Protein AF-A0A0G1MVE3-F1 (afdb_monomer)

Secondary structure (DSSP, 8-state):
-------------------------HHHHHHHHHHHHHHHHHHHHHHHHHHHHHS---------TT-----------S------HHHHHHHHHHT-GGGGS------S-HHHHHHHHHHHHHHHHHHHHHHHHTT-TTS-HHHHHHHHHHHHHHHHHHHHHHHHHHHHHHHHHHHHHHHHHTT---HHHHHHHHHHHHHHHHHHHHHHHHHH-TTTHHHHHHHHHHHHHHHHHHTS----HHHHHHHHHHHHHHHTT------S-TTS-HHHHHHHHHHHHHSSPPEEE---TT--HHHHTEEEEEEE-TTS-EEEEEEE-HHHHHHHTT--EEE-

Radius of gyration: 31.0 Å; Cα contacts (8 Å, |Δi|>4): 241; chains: 1; bounding box: 65×58×124 Å

Structure (mmCIF, N/CA/C/O backbone):
data_AF-A0A0G1MVE3-F1
#
_entry.id   AF-A0A0G1MVE3-F1
#
loop_
_atom_site.group_PDB
_atom_site.id
_atom_site.type_symbol
_atom_site.label_atom_id
_atom_site.label_alt_id
_atom_site.label_comp_id
_atom_site.label_asym_id
_atom_site.label_entity_id
_atom_site.label_seq_id
_atom_site.pdbx_PDB_ins_code
_atom_site.Cartn_x
_atom_site.Cartn_y
_atom_site.Cartn_z
_atom_site.occupancy
_atom_site.B_iso_or_equiv
_atom_site.auth_seq_id
_atom_site.auth_comp_id
_atom_site.auth_asym_id
_atom_site.auth_atom_id
_atom_site.pdbx_PDB_model_num
ATOM 1 N N . MET A 1 1 ? -3.091 24.189 84.990 1.00 53.06 1 MET A N 1
ATOM 2 C CA . MET A 1 1 ? -4.372 24.302 85.713 1.00 53.06 1 MET A CA 1
ATOM 3 C C . MET A 1 1 ? -5.471 23.816 84.790 1.00 53.06 1 MET A C 1
ATOM 5 O O . MET A 1 1 ? -5.684 24.427 83.753 1.00 53.06 1 MET A O 1
ATOM 9 N N . SER A 1 2 ? -6.086 22.686 85.140 1.00 49.94 2 SER A N 1
ATOM 10 C CA . SER A 1 2 ? -7.351 22.203 84.573 1.00 49.94 2 SER A CA 1
ATOM 11 C C . SER A 1 2 ? -8.465 23.245 84.771 1.00 49.94 2 SER A C 1
ATOM 13 O O . SER A 1 2 ? -8.349 24.087 85.667 1.00 49.94 2 SER A O 1
ATOM 15 N N . PRO A 1 3 ? -9.555 23.170 83.991 1.00 62.75 3 PRO A N 1
ATOM 16 C CA . PRO A 1 3 ? -10.682 22.402 84.511 1.00 62.75 3 PRO A CA 1
ATOM 17 C C . PRO A 1 3 ? -11.426 21.536 83.485 1.00 62.75 3 PRO A C 1
ATOM 19 O O . PRO A 1 3 ? -11.487 21.799 82.288 1.00 62.75 3 PRO A O 1
ATOM 22 N N . GLU A 1 4 ? -12.008 20.490 84.059 1.00 58.47 4 GLU A N 1
ATOM 23 C CA . GLU A 1 4 ? -13.062 19.611 83.568 1.00 58.47 4 GLU A CA 1
ATOM 24 C C . GLU A 1 4 ? -14.256 20.369 82.955 1.00 58.47 4 GLU A C 1
ATOM 26 O O . GLU A 1 4 ? -14.656 21.409 83.480 1.00 58.47 4 GLU A O 1
ATOM 31 N N . ARG A 1 5 ? -14.948 19.757 81.979 1.00 48.53 5 ARG A N 1
ATOM 32 C CA . ARG A 1 5 ? -16.301 19.181 82.180 1.00 48.53 5 ARG A CA 1
ATOM 33 C C . ARG A 1 5 ? -16.953 18.689 80.874 1.00 48.53 5 ARG A C 1
ATOM 35 O O . ARG A 1 5 ? -17.196 19.461 79.961 1.00 48.53 5 ARG A O 1
ATOM 42 N N . ARG A 1 6 ? -17.362 17.416 80.952 1.00 43.34 6 ARG A N 1
ATOM 43 C CA . ARG A 1 6 ? -18.660 16.818 80.571 1.00 43.34 6 ARG A CA 1
ATOM 44 C C . ARG A 1 6 ? -19.059 16.719 79.092 1.00 43.34 6 ARG A C 1
ATOM 46 O O . ARG A 1 6 ? -19.465 17.678 78.450 1.00 43.34 6 ARG A O 1
ATOM 53 N N . SER A 1 7 ? -19.084 15.460 78.664 1.00 51.09 7 SER A N 1
ATOM 54 C CA . SER A 1 7 ? -19.853 14.869 77.570 1.00 51.09 7 SER A CA 1
ATOM 55 C C . SER A 1 7 ? -21.357 15.171 77.645 1.00 51.09 7 SER A C 1
ATOM 57 O O . SER A 1 7 ? -21.908 15.274 78.745 1.00 51.09 7 SER A O 1
ATOM 59 N N . PRO A 1 8 ? -22.044 15.123 76.494 1.00 57.75 8 PRO A N 1
ATOM 60 C CA . PRO A 1 8 ? -23.356 14.509 76.399 1.00 57.75 8 PRO A CA 1
ATOM 61 C C . PRO A 1 8 ? -23.305 13.293 75.465 1.00 57.75 8 PRO A C 1
ATOM 63 O O . PRO A 1 8 ? -22.953 13.389 74.289 1.00 57.75 8 PRO A O 1
ATOM 66 N N . GLU A 1 9 ? -23.665 12.143 76.025 1.00 50.47 9 GLU A N 1
ATOM 67 C CA . GLU A 1 9 ? -24.034 10.933 75.300 1.00 50.47 9 GLU A CA 1
ATOM 68 C C . GLU A 1 9 ? -25.273 11.232 74.444 1.00 50.47 9 GLU A C 1
ATOM 70 O O . GLU A 1 9 ? -26.387 11.354 74.949 1.00 50.47 9 GLU A O 1
ATOM 75 N N . GLY A 1 10 ? -25.065 11.404 73.140 1.00 47.00 10 GLY A N 1
ATOM 76 C CA . GLY A 1 10 ? -26.121 11.408 72.135 1.00 47.00 10 GLY A CA 1
ATOM 77 C C . GLY A 1 10 ? -26.182 10.037 71.478 1.00 47.00 10 GLY A C 1
ATOM 78 O O . GLY A 1 10 ? -25.456 9.776 70.522 1.00 47.00 10 GLY A O 1
ATOM 79 N N . SER A 1 11 ? -27.026 9.156 72.009 1.00 48.38 11 SER A N 1
ATOM 80 C CA . SER A 1 11 ? -27.401 7.890 71.386 1.00 48.38 11 SER A CA 1
ATOM 81 C C . SER A 1 11 ? -28.179 8.166 70.097 1.00 48.38 11 SER A C 1
ATOM 83 O O . SER A 1 11 ? -29.378 8.440 70.103 1.00 48.38 11 SER A O 1
ATOM 85 N N . LEU A 1 12 ? -27.479 8.112 68.964 1.00 51.41 12 LEU A N 1
ATOM 86 C CA . LEU A 1 12 ? -28.120 8.041 67.657 1.00 51.41 12 LEU A CA 1
ATOM 87 C C . LEU A 1 12 ? -28.814 6.675 67.535 1.00 51.41 12 LEU A C 1
ATOM 89 O O . LEU A 1 12 ? -28.180 5.655 67.822 1.00 51.41 12 LEU A O 1
ATOM 93 N N . PRO A 1 13 ? -30.088 6.616 67.113 1.00 48.59 13 PRO A N 1
ATOM 94 C CA . PRO A 1 13 ? -30.703 5.352 66.766 1.00 48.59 13 PRO A CA 1
ATOM 95 C C . PRO A 1 13 ? -29.936 4.790 65.571 1.00 48.59 13 PRO A C 1
ATOM 97 O O . PRO A 1 13 ? -29.873 5.412 64.510 1.00 48.59 13 PRO A O 1
ATOM 100 N N . LEU A 1 14 ? -29.334 3.618 65.767 1.00 46.81 14 LEU A N 1
ATOM 101 C CA . LEU A 1 14 ? -28.948 2.727 64.684 1.00 46.81 14 LEU A CA 1
ATOM 102 C C . LEU A 1 14 ? -30.235 2.417 63.923 1.00 46.81 14 LEU A C 1
ATOM 104 O O . LEU A 1 14 ? -30.977 1.502 64.271 1.00 46.81 14 LEU A O 1
ATOM 108 N N . SER A 1 15 ? -30.546 3.240 62.925 1.00 49.06 15 SER A N 1
ATOM 109 C CA . SER A 1 15 ? -31.474 2.846 61.888 1.00 49.06 15 SER A CA 1
ATOM 110 C C . SER A 1 15 ? -30.858 1.602 61.281 1.00 49.06 15 SER A C 1
ATOM 112 O O . SER A 1 15 ? -29.779 1.683 60.692 1.00 49.06 15 SER A O 1
ATOM 114 N N . GLU A 1 16 ? -31.516 0.467 61.486 1.00 47.28 16 GLU A N 1
ATOM 115 C CA . GLU A 1 16 ? -31.371 -0.732 60.682 1.00 47.28 16 GLU A CA 1
ATOM 116 C C . GLU A 1 16 ? -31.592 -0.319 59.224 1.00 47.28 16 GLU A C 1
ATOM 118 O O . GLU A 1 16 ? -32.688 -0.399 58.664 1.00 47.28 16 GLU A O 1
ATOM 123 N N . THR A 1 17 ? -30.540 0.200 58.597 1.00 52.41 17 THR A N 1
ATOM 124 C CA . THR A 1 17 ? -30.386 0.176 57.161 1.00 52.41 17 THR A CA 1
ATOM 125 C C . THR A 1 17 ? -30.456 -1.294 56.827 1.00 52.41 17 THR A C 1
ATOM 127 O O . THR A 1 17 ? -29.504 -2.041 57.041 1.00 52.41 17 THR A O 1
ATOM 130 N N . ARG A 1 18 ? -31.641 -1.707 56.370 1.00 47.16 18 ARG A N 1
ATOM 131 C CA . ARG A 1 18 ? -31.848 -2.890 55.553 1.00 47.16 18 ARG A CA 1
ATOM 132 C C . ARG A 1 18 ? -30.713 -2.916 54.537 1.00 47.16 18 ARG A C 1
ATOM 134 O O . ARG A 1 18 ? -30.809 -2.307 53.473 1.00 47.16 18 ARG A O 1
ATOM 141 N N . ALA A 1 19 ? -29.643 -3.624 54.879 1.00 46.28 19 ALA A N 1
ATOM 142 C CA . ALA A 1 19 ? -28.845 -4.354 53.929 1.00 46.28 19 ALA A CA 1
ATOM 143 C C . ALA A 1 19 ? -29.836 -5.346 53.325 1.00 46.28 19 ALA A C 1
ATOM 145 O O . ALA A 1 19 ? -29.995 -6.470 53.789 1.00 46.28 19 ALA A O 1
ATOM 146 N N . ALA A 1 20 ? -30.625 -4.857 52.368 1.00 48.41 20 ALA A N 1
ATOM 147 C CA . ALA A 1 20 ? -31.186 -5.711 51.358 1.00 48.41 20 ALA A CA 1
ATOM 148 C C . ALA A 1 20 ? -29.951 -6.332 50.719 1.00 48.41 20 ALA A C 1
ATOM 150 O O . ALA A 1 20 ? -29.272 -5.694 49.915 1.00 48.41 20 ALA A O 1
ATOM 151 N N . GLU A 1 21 ? -29.596 -7.519 51.206 1.00 48.59 21 GLU A N 1
ATOM 152 C CA . GLU A 1 21 ? -28.792 -8.467 50.471 1.00 48.59 21 GLU A CA 1
ATOM 153 C C . GLU A 1 21 ? -29.427 -8.513 49.085 1.00 48.59 21 GLU A C 1
ATOM 155 O O . GLU A 1 21 ? -30.498 -9.087 48.874 1.00 48.59 21 GLU A O 1
ATOM 160 N N . LEU A 1 22 ? -28.803 -7.797 48.151 1.00 52.38 22 LEU A N 1
ATOM 161 C CA . LEU A 1 22 ? -28.874 -8.090 46.738 1.00 52.38 22 LEU A CA 1
ATOM 162 C C . LEU A 1 22 ? -28.313 -9.503 46.629 1.00 52.38 22 LEU A C 1
ATOM 164 O O . LEU A 1 22 ? -27.126 -9.707 46.406 1.00 52.38 22 LEU A O 1
ATOM 168 N N . VAL A 1 23 ? -29.172 -10.482 46.902 1.00 47.72 23 VAL A N 1
ATOM 169 C CA . VAL A 1 23 ? -28.972 -11.858 46.494 1.00 47.72 23 VAL A CA 1
ATOM 170 C C . VAL A 1 23 ? -28.966 -11.771 44.978 1.00 47.72 23 VAL A C 1
ATOM 172 O O . VAL A 1 23 ? -30.023 -11.753 44.346 1.00 47.72 23 VAL A O 1
ATOM 175 N N . GLU A 1 24 ? -27.777 -11.572 44.409 1.00 51.78 24 GLU A N 1
ATOM 176 C CA . GLU A 1 24 ? -27.548 -11.654 42.977 1.00 51.78 24 GLU A CA 1
ATOM 177 C C . GLU A 1 24 ? -28.147 -12.987 42.541 1.00 51.78 24 GLU A C 1
ATOM 179 O O . GLU A 1 24 ? -27.695 -14.061 42.943 1.00 51.78 24 GLU A O 1
ATOM 184 N N . SER A 1 25 ? -29.263 -12.922 41.813 1.00 56.81 25 SER A N 1
ATOM 185 C CA . SER A 1 25 ? -29.926 -14.126 41.336 1.00 56.81 25 SER A CA 1
ATOM 186 C C . SER A 1 25 ? -28.886 -14.947 40.560 1.00 56.81 25 SER A C 1
ATOM 188 O O . SER A 1 25 ? -28.215 -14.350 39.715 1.00 56.81 25 SER A O 1
ATOM 190 N N . PRO A 1 26 ? -28.751 -16.268 40.783 1.00 64.31 26 PRO A N 1
ATOM 191 C CA . PRO A 1 26 ? -27.743 -17.111 40.125 1.00 64.31 26 PRO A CA 1
ATOM 192 C C . PRO A 1 26 ? -27.658 -16.905 38.600 1.00 64.31 26 PRO A C 1
ATOM 194 O O . PRO A 1 26 ? -26.582 -16.933 38.013 1.00 64.31 26 PRO A O 1
ATOM 197 N N . SER A 1 27 ? -28.791 -16.568 37.975 1.00 74.31 27 SER A N 1
ATOM 198 C CA . SER A 1 27 ? -28.907 -16.224 36.554 1.00 74.31 27 SER A CA 1
ATOM 199 C C . SER A 1 27 ? -28.089 -15.003 36.106 1.00 74.31 27 SER A C 1
ATOM 201 O O . SER A 1 27 ? -27.661 -14.967 34.957 1.00 74.31 27 SER A O 1
ATOM 203 N N . ALA A 1 28 ? -27.903 -13.986 36.951 1.00 72.00 28 ALA A N 1
ATOM 204 C CA . ALA A 1 28 ? -27.182 -12.765 36.582 1.00 72.00 28 ALA A CA 1
ATOM 205 C C . ALA A 1 28 ? -25.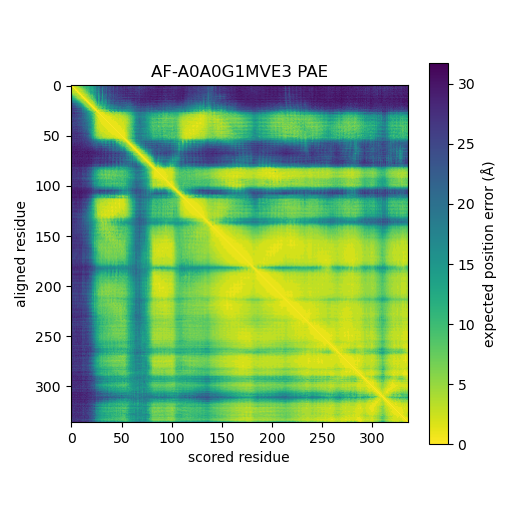670 -13.013 36.502 1.00 72.00 28 ALA A C 1
ATOM 207 O O . ALA A 1 28 ? -25.003 -12.514 35.596 1.00 72.00 28 ALA A O 1
ATOM 208 N N . MET A 1 29 ? -25.152 -13.841 37.412 1.00 76.50 29 MET A N 1
ATOM 209 C CA . MET A 1 29 ? -23.746 -14.230 37.423 1.00 76.50 29 MET A CA 1
ATOM 210 C C . MET A 1 29 ? -23.413 -15.145 36.239 1.00 76.50 29 MET A C 1
ATOM 212 O O . MET A 1 29 ? -22.416 -14.909 35.558 1.00 76.50 29 MET A O 1
ATOM 216 N N . ASP A 1 30 ? -24.293 -16.100 35.922 1.00 83.75 30 ASP A N 1
ATOM 217 C CA . ASP A 1 30 ? -24.155 -16.959 34.738 1.00 83.75 30 ASP A CA 1
ATOM 218 C C . ASP A 1 30 ? -24.151 -16.152 33.430 1.00 83.75 30 ASP A C 1
ATOM 220 O O . ASP A 1 30 ? -23.358 -16.416 32.526 1.00 83.75 30 ASP A O 1
ATOM 224 N N . ASP A 1 31 ? -25.003 -15.131 33.322 1.00 82.88 31 ASP A N 1
ATOM 225 C CA . ASP A 1 31 ? -25.071 -14.276 32.135 1.00 82.88 31 ASP A CA 1
ATOM 226 C C . ASP A 1 31 ? -23.857 -13.337 32.005 1.00 82.88 31 ASP A C 1
ATOM 228 O O . ASP A 1 31 ? -23.394 -13.074 30.892 1.00 82.88 31 ASP A O 1
ATOM 232 N N . ALA A 1 32 ? -23.297 -12.864 33.123 1.00 77.81 32 ALA A N 1
ATOM 233 C CA . ALA A 1 32 ? -22.058 -12.090 33.117 1.00 77.81 32 ALA A CA 1
ATOM 234 C C . ALA A 1 32 ? -20.851 -12.937 32.680 1.00 77.81 32 ALA A C 1
ATOM 236 O O . ALA A 1 32 ? -20.013 -12.451 31.916 1.00 77.81 32 ALA A O 1
ATOM 237 N N . VAL A 1 33 ? -20.788 -14.199 33.121 1.00 84.06 33 VAL A N 1
ATOM 238 C CA . VAL A 1 33 ? -19.766 -15.162 32.679 1.00 84.06 33 VAL A CA 1
ATOM 239 C C . VAL A 1 33 ? -19.907 -15.427 31.181 1.00 84.06 33 VAL A C 1
ATOM 241 O O . VAL A 1 33 ? -18.941 -15.245 30.449 1.00 84.06 33 VAL A O 1
ATOM 244 N N . ARG A 1 34 ? -21.119 -15.717 30.687 1.00 86.88 34 ARG A N 1
ATOM 245 C CA . ARG A 1 34 ? -21.363 -15.937 29.248 1.00 86.88 34 ARG A CA 1
ATOM 246 C C . ARG A 1 34 ? -20.974 -14.748 28.384 1.00 86.88 34 ARG A C 1
ATOM 248 O O . ARG A 1 34 ? -20.379 -14.926 27.328 1.00 86.88 34 ARG A O 1
ATOM 255 N N . PHE A 1 35 ? -21.281 -13.529 28.824 1.00 86.06 35 PHE A N 1
ATOM 256 C CA . PHE A 1 35 ? -20.846 -12.330 28.112 1.00 86.06 35 PHE A CA 1
ATOM 257 C C . PHE A 1 35 ? -19.321 -12.219 28.064 1.00 86.06 35 PHE A C 1
ATOM 259 O O . PHE A 1 35 ? -18.768 -11.883 27.020 1.00 86.06 35 PHE A O 1
ATOM 266 N N . HIS A 1 36 ? -18.646 -12.474 29.186 1.00 82.75 36 HIS A N 1
ATOM 267 C CA . HIS A 1 36 ? -17.190 -12.429 29.249 1.00 82.75 36 HIS A CA 1
ATOM 268 C C . HIS A 1 36 ? -16.550 -13.485 28.341 1.00 82.75 36 HIS A C 1
ATOM 270 O O . HIS A 1 36 ? -15.634 -13.155 27.587 1.00 82.75 36 HIS A O 1
ATOM 276 N N . ASP A 1 37 ? -17.075 -14.708 28.351 1.00 86.81 37 ASP A N 1
ATOM 277 C CA . ASP A 1 37 ? -16.612 -15.806 27.503 1.00 86.81 37 ASP A CA 1
ATOM 278 C C . ASP A 1 37 ? -16.837 -15.483 26.023 1.00 86.81 37 ASP A C 1
ATOM 280 O O . ASP A 1 37 ? -15.907 -15.583 25.227 1.00 86.81 37 ASP A O 1
ATOM 284 N N . ALA A 1 38 ? -18.025 -14.985 25.659 1.00 88.00 38 ALA A N 1
ATOM 285 C CA . ALA A 1 38 ? -18.340 -14.585 24.289 1.00 88.00 38 ALA A CA 1
ATOM 286 C C . ALA A 1 38 ? -17.450 -13.432 23.800 1.00 88.00 38 ALA A C 1
ATOM 288 O O . ALA A 1 38 ? -17.002 -13.437 22.655 1.00 88.00 38 ALA A O 1
ATOM 289 N N . VAL A 1 39 ? -17.162 -12.445 24.657 1.00 84.00 39 VAL A N 1
ATOM 290 C CA . VAL A 1 39 ? -16.221 -11.358 24.346 1.00 84.00 39 VAL A CA 1
ATOM 291 C C . VAL A 1 39 ? -14.806 -11.901 24.164 1.00 84.00 39 VAL A C 1
ATOM 293 O O . VAL A 1 39 ? -14.138 -11.519 23.209 1.00 84.00 39 VAL A O 1
ATOM 296 N N . THR A 1 40 ? -14.349 -12.789 25.043 1.00 82.81 40 THR A N 1
ATOM 297 C CA . THR A 1 40 ? -12.999 -13.368 24.974 1.00 82.81 40 THR A CA 1
ATOM 298 C C . THR A 1 40 ? -12.830 -14.212 23.714 1.00 82.81 40 THR A C 1
ATOM 300 O O . THR A 1 40 ? -11.885 -13.996 22.959 1.00 82.81 40 THR A O 1
ATOM 303 N N . GLU A 1 41 ? -13.798 -15.079 23.412 1.00 90.25 41 GLU A N 1
ATOM 304 C CA . GLU A 1 41 ? -13.822 -15.860 22.173 1.00 90.25 41 GLU A CA 1
ATOM 305 C C . GLU A 1 41 ? -13.836 -14.940 20.946 1.00 90.25 41 GLU A C 1
ATOM 307 O O . GLU A 1 41 ? -13.090 -15.153 19.992 1.00 90.25 41 GLU A O 1
ATOM 312 N N . TRP A 1 42 ? -14.631 -13.867 20.978 1.00 90.56 42 TRP A N 1
ATOM 313 C CA . TRP A 1 42 ? -14.677 -12.893 19.889 1.00 90.56 42 TRP A CA 1
ATOM 314 C C . TRP A 1 42 ? -13.320 -12.216 19.663 1.00 90.56 42 TRP A C 1
ATOM 316 O O . TRP A 1 42 ? -12.907 -12.030 18.518 1.00 90.56 42 TRP A O 1
ATOM 326 N N . LEU A 1 43 ? -12.605 -11.864 20.737 1.00 79.62 43 LEU A N 1
ATOM 327 C CA . LEU A 1 43 ? -11.270 -11.264 20.660 1.00 79.62 43 LEU A CA 1
ATOM 328 C C . LEU A 1 43 ? -10.259 -12.223 20.029 1.00 79.62 43 LEU A C 1
ATOM 330 O O . LEU A 1 43 ? -9.491 -11.814 19.153 1.00 79.62 43 LEU A O 1
ATOM 334 N N . ASP A 1 44 ? -10.275 -13.484 20.448 1.00 85.00 44 ASP A N 1
ATOM 335 C CA . ASP A 1 44 ? -9.357 -14.503 19.947 1.00 85.00 44 ASP A CA 1
ATOM 336 C C . ASP A 1 44 ? -9.633 -14.831 18.475 1.00 85.00 44 ASP A C 1
ATOM 338 O O . ASP A 1 44 ? -8.713 -14.791 17.654 1.00 85.00 44 ASP A O 1
ATOM 342 N N . LEU A 1 45 ? -10.902 -15.033 18.104 1.00 88.69 45 LEU A N 1
ATOM 343 C CA . LEU A 1 45 ? -11.296 -15.298 16.719 1.00 88.69 45 LEU A CA 1
ATOM 344 C C . LEU A 1 45 ? -11.063 -14.097 15.799 1.00 88.69 45 LEU A C 1
ATOM 346 O O . LEU A 1 45 ? -10.715 -14.282 14.635 1.00 88.69 45 LEU A O 1
ATOM 350 N N . SER A 1 46 ? -11.218 -12.863 16.292 1.00 80.88 46 SER A N 1
ATOM 351 C CA . SER A 1 46 ? -10.915 -11.669 15.494 1.00 80.88 46 SER A CA 1
ATOM 352 C C . SER A 1 46 ? -9.414 -11.564 15.206 1.00 80.88 46 SER A C 1
ATOM 354 O O . SER A 1 46 ? -9.019 -11.308 14.068 1.00 80.88 46 SER A O 1
ATOM 356 N N . ARG A 1 47 ? -8.557 -11.866 16.193 1.00 80.88 47 ARG A N 1
ATOM 357 C CA . ARG A 1 47 ? -7.100 -11.953 15.986 1.00 80.88 47 ARG A CA 1
ATOM 358 C C . ARG A 1 47 ? -6.721 -13.079 15.032 1.00 80.88 47 ARG A C 1
ATOM 360 O O . ARG A 1 47 ? -5.830 -12.894 14.206 1.00 80.88 47 ARG A O 1
ATOM 367 N N . GLU A 1 48 ? -7.376 -14.232 15.134 1.00 86.75 48 GLU A N 1
ATOM 368 C CA . GLU A 1 48 ? -7.163 -15.350 14.214 1.00 86.75 48 GLU A CA 1
ATOM 369 C C . GLU A 1 48 ? -7.569 -14.974 12.785 1.00 86.75 48 GLU A C 1
ATOM 371 O O . GLU A 1 48 ? -6.790 -15.177 11.856 1.00 86.75 48 GLU A O 1
ATOM 376 N N . LEU A 1 49 ? -8.734 -14.347 12.605 1.00 84.75 49 LEU A N 1
ATOM 377 C CA . LEU A 1 49 ? -9.191 -13.847 11.311 1.00 84.75 49 LEU A CA 1
ATOM 378 C C . LEU A 1 49 ? -8.222 -12.806 10.735 1.00 84.75 49 LEU A C 1
ATOM 380 O O . LEU A 1 49 ? -7.910 -12.850 9.545 1.00 84.75 49 LEU A O 1
ATOM 384 N N . GLU A 1 50 ? -7.701 -11.890 11.554 1.00 77.62 50 GLU A N 1
ATOM 385 C CA . GLU A 1 50 ? -6.666 -10.942 11.129 1.00 77.62 50 GLU A CA 1
ATOM 386 C C . GLU A 1 50 ? -5.386 -11.658 10.677 1.00 77.62 50 GLU A C 1
ATOM 388 O O . GLU A 1 50 ? -4.814 -11.307 9.647 1.00 77.62 50 GLU A O 1
ATOM 393 N N . GLN A 1 51 ? -4.938 -12.695 11.385 1.00 81.12 51 GLN A N 1
ATOM 394 C CA . GLN A 1 51 ? -3.775 -13.484 10.966 1.00 81.12 51 GLN A CA 1
ATOM 395 C C . GLN A 1 51 ? -4.042 -14.238 9.656 1.00 81.12 51 GLN A C 1
ATOM 397 O O . GLN A 1 51 ? -3.222 -14.190 8.736 1.00 81.12 51 GLN A O 1
ATOM 402 N N . GLU A 1 52 ? -5.199 -14.888 9.544 1.00 80.38 52 GLU A N 1
ATOM 403 C CA . GLU A 1 52 ? -5.617 -15.658 8.371 1.00 80.38 52 GLU A CA 1
ATOM 404 C C . GLU A 1 52 ? -5.913 -14.778 7.157 1.00 80.38 52 GLU A C 1
ATOM 406 O O . GLU A 1 52 ? -5.777 -15.243 6.032 1.00 80.38 52 GLU A O 1
ATOM 411 N N . THR A 1 53 ? -6.275 -13.506 7.327 1.00 76.06 53 THR A N 1
ATOM 412 C CA . THR A 1 53 ? -6.404 -12.542 6.219 1.00 76.06 53 THR A CA 1
ATOM 413 C C . THR A 1 53 ? -5.054 -11.929 5.846 1.00 76.06 53 THR A C 1
ATOM 415 O O . THR A 1 53 ? -4.774 -11.752 4.659 1.00 76.06 53 THR A O 1
ATOM 418 N N . ARG A 1 54 ? -4.168 -11.687 6.824 1.00 66.62 54 ARG A N 1
ATOM 419 C CA . ARG A 1 54 ? -2.841 -11.082 6.603 1.00 66.62 54 ARG A CA 1
ATOM 420 C C . ARG A 1 54 ? -1.782 -12.031 6.059 1.00 66.62 54 ARG A C 1
ATOM 422 O O . ARG A 1 54 ? -0.841 -11.545 5.427 1.00 66.62 54 ARG A O 1
ATOM 429 N N . GLN A 1 55 ? -1.883 -13.347 6.272 1.00 61.59 55 GLN A N 1
ATOM 430 C CA . GLN A 1 55 ? -0.894 -14.278 5.718 1.00 61.59 55 GLN A CA 1
ATOM 431 C C . GLN A 1 55 ? -0.837 -14.113 4.191 1.00 61.59 55 GLN A C 1
ATOM 433 O O . GLN A 1 55 ? -1.853 -14.294 3.517 1.00 61.59 55 GLN A O 1
ATOM 438 N N . PRO A 1 56 ? 0.307 -13.756 3.586 1.00 52.34 56 PRO A N 1
ATOM 439 C CA . PRO A 1 56 ? 0.387 -13.698 2.134 1.00 52.34 56 PRO A CA 1
ATOM 440 C C . PRO A 1 56 ? -0.030 -15.060 1.581 1.00 52.34 56 PRO A C 1
ATOM 442 O O . PRO A 1 56 ? 0.249 -16.091 2.198 1.00 52.34 56 PRO A O 1
ATOM 445 N N . LYS A 1 57 ? -0.738 -15.087 0.444 1.00 53.00 57 LYS A N 1
ATOM 446 C CA . LYS A 1 57 ? -0.836 -16.330 -0.325 1.00 53.00 57 LYS A CA 1
ATOM 447 C C . LYS A 1 57 ? 0.609 -16.741 -0.550 1.00 53.00 57 LYS A C 1
ATOM 449 O O . LYS A 1 57 ? 1.322 -16.048 -1.269 1.00 53.00 57 LYS A O 1
ATOM 454 N N . THR A 1 58 ? 1.073 -17.775 0.144 1.00 43.28 58 THR A N 1
ATOM 455 C CA . THR A 1 58 ? 2.331 -18.406 -0.199 1.00 43.28 58 THR A CA 1
ATOM 456 C C . THR A 1 58 ? 2.107 -18.877 -1.617 1.00 43.28 58 THR A C 1
ATOM 458 O O . THR A 1 58 ? 1.363 -19.824 -1.874 1.00 43.28 58 THR A O 1
ATOM 461 N N . GLU A 1 59 ? 2.641 -18.107 -2.560 1.00 44.88 59 GLU A N 1
ATOM 462 C CA . GLU A 1 59 ? 2.793 -18.542 -3.926 1.00 44.88 59 GLU A CA 1
ATOM 463 C C . GLU A 1 59 ? 3.644 -19.800 -3.811 1.00 44.88 59 GLU A C 1
ATOM 465 O O . GLU A 1 59 ? 4.867 -19.758 -3.709 1.00 44.88 59 GLU A O 1
ATOM 470 N N . THR A 1 60 ? 2.976 -20.949 -3.764 1.00 40.00 60 THR A N 1
ATOM 471 C CA . THR A 1 60 ? 3.538 -22.229 -4.165 1.00 40.00 60 THR A CA 1
ATOM 472 C C . THR A 1 60 ? 3.770 -22.105 -5.666 1.00 40.00 60 THR A C 1
ATOM 474 O O . THR A 1 60 ? 3.046 -22.619 -6.510 1.00 40.00 60 THR A O 1
ATOM 477 N N . SER A 1 61 ? 4.761 -21.280 -5.987 1.00 40.56 61 SER A N 1
ATOM 478 C CA . SER A 1 61 ? 5.342 -21.075 -7.291 1.00 40.56 61 SER A CA 1
ATOM 479 C C . SER A 1 61 ? 6.176 -22.325 -7.568 1.00 40.56 61 SER A C 1
ATOM 481 O O . SER A 1 61 ? 7.401 -22.330 -7.480 1.00 40.56 61 SER A O 1
ATOM 483 N N . GLU A 1 62 ? 5.503 -23.415 -7.928 1.00 37.44 62 GLU A N 1
ATOM 484 C CA . GLU A 1 62 ? 6.050 -24.291 -8.958 1.00 37.44 62 GLU A CA 1
ATOM 485 C C . GLU A 1 62 ? 5.935 -23.533 -10.291 1.00 37.44 62 GLU A C 1
ATOM 487 O O . GLU A 1 62 ? 5.076 -23.799 -11.135 1.00 37.44 62 GLU A O 1
ATOM 492 N N . GLU A 1 63 ? 6.765 -22.501 -10.461 1.00 39.34 63 GLU A N 1
ATOM 493 C CA . GLU A 1 63 ? 6.933 -21.835 -11.744 1.00 39.34 63 GLU A CA 1
ATOM 494 C C . GLU A 1 63 ? 7.604 -22.828 -12.692 1.00 39.34 63 GLU A C 1
ATOM 496 O O . GLU A 1 63 ? 8.805 -23.082 -12.629 1.00 39.34 63 GLU A O 1
ATOM 501 N N . LYS A 1 64 ? 6.812 -23.413 -13.594 1.00 34.97 64 LYS A N 1
ATOM 502 C CA . LYS A 1 64 ? 7.349 -24.074 -14.785 1.00 34.97 64 LYS A CA 1
ATOM 503 C C . LYS A 1 64 ? 8.055 -23.002 -15.630 1.00 34.97 64 LYS A C 1
ATOM 505 O O . LYS A 1 64 ? 7.363 -22.119 -16.148 1.00 34.97 64 LYS A O 1
ATOM 510 N N . PRO A 1 65 ? 9.385 -23.059 -15.818 1.00 33.41 65 PRO A N 1
ATOM 511 C CA . PRO A 1 65 ? 10.073 -22.112 -16.682 1.00 33.41 65 PRO A CA 1
ATOM 512 C C . PRO A 1 65 ? 9.632 -22.370 -18.128 1.00 33.41 65 PRO A C 1
ATOM 514 O O . PRO A 1 65 ? 9.805 -23.473 -18.644 1.00 33.41 65 PRO A O 1
ATOM 517 N N . GLY A 1 66 ? 9.032 -21.372 -18.782 1.00 37.00 66 GLY A N 1
ATOM 518 C CA . GLY A 1 66 ? 8.802 -21.417 -20.232 1.00 37.00 66 GLY A CA 1
ATOM 519 C C . GLY A 1 66 ? 7.412 -21.046 -20.748 1.00 37.00 66 GLY A C 1
ATOM 520 O O . GLY A 1 66 ? 7.204 -21.120 -21.957 1.00 37.00 66 GLY A O 1
ATOM 521 N N . ARG A 1 67 ? 6.456 -20.613 -19.915 1.00 34.41 67 ARG A N 1
ATOM 522 C CA . ARG A 1 67 ? 5.255 -19.954 -20.459 1.00 34.41 67 ARG A CA 1
ATOM 523 C C . ARG A 1 67 ? 5.551 -18.482 -20.710 1.00 34.41 67 ARG A C 1
ATOM 525 O O . ARG A 1 67 ? 5.571 -17.680 -19.785 1.00 34.41 67 ARG A O 1
ATOM 532 N N . ILE A 1 68 ? 5.781 -18.160 -21.981 1.00 34.72 68 ILE A N 1
ATOM 533 C CA . ILE A 1 68 ? 5.703 -16.802 -22.518 1.00 34.72 68 ILE A CA 1
ATOM 534 C C . ILE A 1 68 ? 4.334 -16.252 -22.104 1.00 34.72 68 ILE A C 1
ATOM 536 O O . ILE A 1 68 ? 3.301 -16.754 -22.550 1.00 34.72 68 ILE A O 1
ATOM 540 N N . TRP A 1 69 ? 4.327 -15.277 -21.197 1.00 36.16 69 TRP A N 1
ATOM 541 C CA . TRP A 1 69 ? 3.124 -14.545 -20.823 1.00 36.16 69 TRP A CA 1
ATOM 542 C C . TRP A 1 69 ? 2.725 -13.682 -22.017 1.00 36.16 69 TRP A C 1
ATOM 544 O O . TRP A 1 69 ? 3.137 -12.533 -22.144 1.00 36.16 69 TRP A O 1
ATOM 554 N N . GLY A 1 70 ? 1.926 -14.248 -22.921 1.00 35.66 70 GLY A N 1
ATOM 555 C CA . GLY A 1 70 ? 1.084 -13.420 -23.765 1.00 35.66 70 GLY A CA 1
ATOM 556 C C . GLY A 1 70 ? 0.250 -12.543 -22.837 1.00 35.66 70 GLY A C 1
ATOM 557 O O . GLY A 1 70 ? -0.363 -13.060 -21.902 1.00 35.66 70 GLY A O 1
ATOM 558 N N . LEU A 1 71 ? 0.272 -11.227 -23.055 1.00 37.31 71 LEU A N 1
ATOM 559 C CA . LEU A 1 71 ? -0.691 -10.307 -22.461 1.00 37.31 71 LEU A CA 1
ATOM 560 C C . LEU A 1 71 ? -2.099 -10.766 -22.867 1.00 37.31 71 LEU A C 1
ATOM 562 O O . LEU A 1 71 ? -2.661 -10.290 -23.854 1.00 37.31 71 LEU A O 1
ATOM 566 N N . GLU A 1 72 ? -2.685 -11.696 -22.120 1.00 34.50 72 GLU A N 1
ATOM 567 C CA . GLU A 1 72 ? -4.118 -11.917 -22.153 1.00 34.50 72 GLU A CA 1
ATOM 568 C C . GLU A 1 72 ? -4.743 -10.637 -21.607 1.00 34.50 72 GLU A C 1
ATOM 570 O O . GLU A 1 72 ? -4.822 -10.406 -20.397 1.00 34.50 72 GLU A O 1
ATOM 575 N N . ARG A 1 73 ? -5.148 -9.759 -22.531 1.00 39.72 73 ARG A N 1
ATOM 576 C CA . ARG A 1 73 ? -6.120 -8.701 -22.273 1.00 39.72 73 ARG A CA 1
ATOM 577 C C . ARG A 1 73 ? -7.366 -9.383 -21.720 1.00 39.72 73 ARG A C 1
ATOM 579 O O . ARG A 1 73 ? -8.233 -9.801 -22.478 1.00 39.72 73 ARG A O 1
ATOM 586 N N . ARG A 1 74 ? -7.433 -9.532 -20.397 1.00 37.47 74 ARG A N 1
ATOM 587 C CA . ARG A 1 74 ? -8.656 -9.929 -19.707 1.00 37.47 74 ARG A CA 1
ATOM 588 C C . ARG A 1 74 ? -9.718 -8.903 -20.075 1.00 37.47 74 ARG A C 1
ATOM 590 O O . ARG A 1 74 ? -9.587 -7.729 -19.730 1.00 37.47 74 ARG A O 1
ATOM 597 N N . GLU A 1 75 ? -10.729 -9.341 -20.815 1.00 31.22 75 GLU A N 1
ATOM 598 C CA . GLU A 1 75 ? -11.900 -8.519 -21.088 1.00 31.22 75 GLU A CA 1
ATOM 599 C C . GLU A 1 75 ? -12.506 -8.058 -19.752 1.00 31.22 75 GLU A C 1
ATOM 601 O O . GLU A 1 75 ? -12.591 -8.855 -18.807 1.00 31.22 75 GLU A O 1
ATOM 606 N N . PRO A 1 76 ? -12.881 -6.775 -19.620 1.00 35.72 76 PRO A N 1
ATOM 607 C CA . PRO A 1 76 ? -13.409 -6.252 -18.371 1.00 35.72 76 PRO A CA 1
ATOM 608 C C . PRO A 1 76 ? -14.737 -6.949 -18.042 1.00 35.72 76 PRO A C 1
ATOM 610 O O . PRO A 1 76 ? -15.760 -6.704 -18.681 1.00 35.72 76 PRO A O 1
ATOM 613 N N . LYS A 1 77 ? -14.718 -7.829 -17.031 1.00 39.09 77 LYS A N 1
ATOM 614 C CA . LYS A 1 77 ? -15.930 -8.418 -16.444 1.00 39.09 77 LYS A CA 1
ATOM 615 C C . LYS A 1 77 ? -16.831 -7.285 -15.926 1.00 39.09 77 LYS A C 1
ATOM 617 O O . LYS A 1 77 ? -16.341 -6.373 -15.269 1.00 39.09 77 LYS A O 1
ATOM 622 N N . GLN A 1 78 ? -18.116 -7.377 -16.288 1.00 37.59 78 GLN A N 1
ATOM 623 C CA . GLN A 1 78 ? -19.286 -6.564 -15.911 1.00 37.59 78 GLN A CA 1
ATOM 624 C C . GLN A 1 78 ? -18.999 -5.248 -15.168 1.00 37.59 78 GLN A C 1
ATOM 626 O O . GLN A 1 78 ? -18.614 -5.230 -14.002 1.00 37.59 78 GLN A O 1
ATOM 631 N N . ALA A 1 79 ? -19.263 -4.136 -15.859 1.00 41.28 79 ALA A N 1
ATOM 632 C CA . ALA A 1 79 ? -19.133 -2.789 -15.329 1.00 41.28 79 ALA A CA 1
ATOM 633 C C . ALA A 1 79 ? -20.021 -2.594 -14.089 1.00 41.28 79 ALA A C 1
ATOM 635 O O . ALA A 1 79 ? -21.229 -2.388 -14.200 1.00 41.28 79 ALA A O 1
ATOM 636 N N . VAL A 1 80 ? -19.401 -2.625 -12.908 1.00 51.12 80 VAL A N 1
ATOM 637 C CA . VAL A 1 80 ? -19.967 -2.043 -11.687 1.00 51.12 80 VAL A CA 1
ATOM 638 C C . VAL A 1 80 ? -20.386 -0.603 -12.028 1.00 51.12 80 VAL A C 1
ATOM 640 O O . VAL A 1 80 ? -19.609 0.093 -12.697 1.00 51.12 80 VAL A O 1
ATOM 643 N N . PRO A 1 81 ? -21.596 -0.147 -11.649 1.00 53.66 81 PRO A N 1
ATOM 644 C CA . PRO A 1 81 ? -22.025 1.222 -11.911 1.00 53.66 81 PRO A CA 1
ATOM 645 C C . PRO A 1 81 ? -20.941 2.191 -11.434 1.00 53.66 81 PRO A C 1
ATOM 647 O O . PRO A 1 81 ? -20.481 2.120 -10.295 1.00 53.66 81 PRO A O 1
ATOM 650 N N . LYS A 1 82 ? -20.470 3.055 -12.342 1.00 74.25 82 LYS A N 1
ATOM 651 C CA . LYS A 1 82 ? -19.387 3.997 -12.050 1.00 74.25 82 LYS A CA 1
ATOM 652 C C . LYS A 1 82 ? -19.899 5.019 -11.037 1.00 74.25 82 LYS A C 1
ATOM 654 O O . LYS A 1 82 ? -20.550 5.981 -11.431 1.00 74.25 82 LYS A O 1
ATOM 659 N N . ALA A 1 83 ? -19.596 4.799 -9.758 1.00 84.69 83 ALA A N 1
ATOM 660 C CA . ALA A 1 83 ? -19.823 5.775 -8.698 1.00 84.69 83 ALA A CA 1
ATOM 661 C C . ALA A 1 83 ? -19.239 7.132 -9.116 1.00 84.69 83 ALA A C 1
ATOM 663 O O . ALA A 1 83 ? -18.112 7.199 -9.635 1.00 84.69 83 ALA A O 1
ATOM 664 N N . THR A 1 84 ? -20.012 8.200 -8.927 1.00 92.94 84 THR A N 1
ATOM 665 C CA . THR A 1 84 ? -19.567 9.553 -9.267 1.00 92.94 84 THR A CA 1
ATOM 666 C C . THR A 1 84 ? -18.437 9.989 -8.331 1.00 92.94 84 THR A C 1
ATOM 668 O O . THR A 1 84 ? -18.192 9.372 -7.292 1.00 92.94 84 THR A O 1
ATOM 671 N N . LEU A 1 85 ? -17.711 11.055 -8.686 1.00 91.88 85 LEU A N 1
ATOM 672 C CA . LEU A 1 85 ? -16.681 11.613 -7.801 1.00 91.88 85 LEU A CA 1
ATOM 673 C C . LEU A 1 85 ? -17.267 11.975 -6.428 1.00 91.88 85 LEU A C 1
ATOM 675 O O . LEU A 1 85 ? -16.657 11.671 -5.408 1.00 91.88 85 LEU A O 1
ATOM 679 N N . GLN A 1 86 ? -18.464 12.566 -6.408 1.00 94.38 86 GLN A N 1
ATOM 680 C CA . GLN A 1 86 ? -19.116 12.971 -5.169 1.00 94.38 86 GLN A CA 1
ATOM 681 C C . GLN A 1 86 ? -19.489 11.766 -4.300 1.00 94.38 86 GLN A C 1
ATOM 683 O O . GLN A 1 86 ? -19.269 11.804 -3.093 1.00 94.38 86 GLN A O 1
ATOM 688 N N . ASP A 1 87 ? -19.980 10.680 -4.904 1.00 93.44 87 ASP A N 1
ATOM 689 C CA . ASP A 1 87 ? -20.295 9.447 -4.169 1.00 93.44 87 ASP A CA 1
ATOM 690 C C . ASP A 1 87 ? -19.046 8.878 -3.492 1.00 93.44 87 ASP A C 1
ATOM 692 O O . ASP A 1 87 ? -19.089 8.478 -2.330 1.00 93.44 87 ASP A O 1
ATOM 696 N N . LYS A 1 88 ? -17.908 8.906 -4.195 1.00 93.56 88 LYS A N 1
ATOM 697 C CA . LYS A 1 88 ? -16.619 8.462 -3.652 1.00 93.56 88 LYS A CA 1
ATOM 698 C C . LYS A 1 88 ? -16.150 9.345 -2.497 1.00 93.56 88 LYS A C 1
ATOM 700 O O . LYS A 1 88 ? -15.763 8.817 -1.460 1.00 93.56 88 LYS A O 1
ATOM 705 N N . ILE A 1 89 ? -16.214 10.669 -2.653 1.00 94.38 89 ILE A N 1
ATOM 706 C CA . ILE A 1 89 ? -15.854 11.632 -1.596 1.00 94.38 89 ILE A CA 1
ATOM 707 C C . ILE A 1 89 ? -16.726 11.420 -0.354 1.00 94.38 89 ILE A C 1
ATOM 709 O O . ILE A 1 89 ? -16.217 11.393 0.769 1.00 94.38 89 ILE A O 1
ATOM 713 N N . ASN A 1 90 ? -18.031 11.224 -0.547 1.00 94.31 90 ASN A N 1
ATOM 714 C CA . ASN A 1 90 ? -18.972 10.973 0.541 1.00 94.31 90 ASN A CA 1
ATOM 715 C C . ASN A 1 90 ? -18.655 9.650 1.252 1.00 94.31 90 ASN A C 1
ATOM 717 O O . ASN A 1 90 ? -18.567 9.625 2.478 1.00 94.31 90 ASN A O 1
ATOM 721 N N . ALA A 1 91 ? -18.416 8.573 0.500 1.00 93.00 91 ALA A N 1
ATOM 722 C CA . ALA A 1 91 ? -18.055 7.274 1.064 1.00 93.00 91 ALA A CA 1
ATOM 723 C C . ALA A 1 91 ? -16.758 7.343 1.888 1.00 93.00 91 ALA A C 1
ATOM 725 O O . ALA A 1 91 ? -16.715 6.818 2.999 1.00 93.00 91 ALA A O 1
ATOM 726 N N . ILE A 1 92 ? -15.729 8.050 1.403 1.00 92.94 92 ILE A N 1
ATOM 727 C CA . ILE A 1 92 ? -14.474 8.265 2.147 1.00 92.94 92 ILE A CA 1
ATOM 728 C C . ILE A 1 92 ? -14.736 9.048 3.435 1.00 92.94 92 ILE A C 1
ATOM 730 O O . ILE A 1 92 ? -14.267 8.669 4.505 1.00 92.94 92 ILE A O 1
ATOM 734 N N . SER A 1 93 ? -15.538 10.108 3.350 1.00 91.31 93 SER A N 1
ATOM 735 C CA . SER A 1 93 ? -15.832 10.989 4.484 1.00 91.31 93 SER A CA 1
ATOM 736 C C . SER A 1 93 ? -16.595 10.278 5.613 1.00 91.31 93 SER A C 1
ATOM 738 O O . SER A 1 93 ? -16.402 10.607 6.785 1.00 91.31 93 SER A O 1
ATOM 740 N N . VAL A 1 94 ? -17.436 9.293 5.274 1.00 92.88 94 VAL A N 1
ATOM 741 C CA . VAL A 1 94 ? -18.233 8.486 6.221 1.00 92.88 94 VAL A CA 1
ATOM 742 C C . VAL A 1 94 ? -17.499 7.204 6.666 1.00 92.88 94 VAL A C 1
ATOM 744 O O . VAL A 1 94 ? -17.967 6.511 7.566 1.00 92.88 94 VAL A O 1
ATOM 747 N N . GLY A 1 95 ? -16.332 6.892 6.091 1.00 88.50 95 GLY A N 1
ATOM 748 C CA . GLY A 1 95 ? -15.561 5.682 6.413 1.00 88.50 95 GLY A CA 1
ATOM 749 C C . GLY A 1 95 ? -16.066 4.406 5.722 1.00 88.50 95 GLY A C 1
ATOM 750 O O . GLY A 1 95 ? -15.755 3.299 6.149 1.00 88.50 95 GLY A O 1
ATOM 751 N N . GLN A 1 96 ? -16.833 4.537 4.636 1.00 90.69 96 GLN A N 1
ATOM 752 C CA . GLN A 1 96 ? -17.381 3.436 3.824 1.00 90.69 96 GLN A CA 1
ATOM 753 C C . GLN A 1 96 ? -16.514 3.130 2.590 1.00 90.69 96 GLN A C 1
ATOM 755 O O . GLN A 1 96 ? -16.996 2.766 1.522 1.00 90.69 96 GLN A O 1
ATOM 760 N N . VAL A 1 97 ? -15.197 3.282 2.724 1.00 87.62 97 VAL A N 1
ATOM 761 C CA . VAL A 1 97 ? -14.233 3.114 1.620 1.00 87.62 97 VAL A CA 1
ATOM 762 C C . VAL A 1 97 ? -14.197 1.672 1.112 1.00 87.62 97 VAL A C 1
ATOM 764 O O . VAL A 1 97 ? -13.938 1.445 -0.067 1.00 87.62 97 VAL A O 1
ATOM 767 N N . GLY A 1 98 ? -14.511 0.700 1.975 1.00 83.44 98 GLY A N 1
ATOM 768 C CA . GLY A 1 98 ? -14.561 -0.718 1.608 1.00 83.44 98 GLY A CA 1
ATOM 769 C C . GLY A 1 98 ? -15.509 -1.017 0.441 1.00 83.44 98 GLY A C 1
ATOM 770 O O . GLY A 1 98 ? -15.236 -1.922 -0.343 1.00 83.44 98 GLY A O 1
ATOM 771 N N . ASP A 1 99 ? -16.561 -0.214 0.257 1.00 84.62 99 ASP A N 1
ATOM 772 C CA . ASP A 1 99 ? -17.503 -0.361 -0.859 1.00 84.62 99 ASP A CA 1
ATOM 773 C C . ASP A 1 99 ? -16.922 0.120 -2.201 1.00 84.62 99 ASP A C 1
ATOM 775 O O . ASP A 1 99 ? -17.414 -0.252 -3.269 1.00 84.62 99 ASP A O 1
ATOM 779 N N . LEU A 1 100 ? -15.863 0.936 -2.161 1.00 84.81 100 LEU A N 1
ATOM 780 C CA . LEU A 1 100 ? -15.160 1.442 -3.342 1.00 84.81 100 LEU A CA 1
ATOM 781 C C . LEU A 1 100 ? -14.049 0.503 -3.821 1.00 84.81 100 LEU A C 1
ATOM 783 O O . LEU A 1 100 ? -13.593 0.641 -4.961 1.00 84.81 100 LEU A O 1
ATOM 787 N N . LEU A 1 101 ? -13.600 -0.420 -2.965 1.00 82.31 101 LEU A N 1
ATOM 788 C CA . LEU A 1 101 ? -12.526 -1.345 -3.294 1.00 82.31 101 LEU A CA 1
ATOM 789 C C . LEU A 1 101 ? -13.025 -2.416 -4.279 1.00 82.31 101 LEU A C 1
ATOM 791 O O . LEU A 1 101 ? -14.090 -3.014 -4.080 1.00 82.31 101 LEU A O 1
ATOM 795 N N . PRO A 1 102 ? -12.275 -2.700 -5.357 1.00 71.44 102 PRO A N 1
ATOM 796 C CA . PRO A 1 102 ? -12.594 -3.789 -6.259 1.00 71.44 102 PRO A CA 1
ATOM 797 C C . PRO A 1 102 ? -12.547 -5.104 -5.479 1.00 71.44 102 PRO A C 1
ATOM 799 O O . PRO A 1 102 ? -11.497 -5.533 -5.004 1.00 71.44 102 PRO A O 1
ATOM 802 N N . ARG A 1 103 ? -13.697 -5.777 -5.363 1.00 66.75 103 ARG A N 1
ATOM 803 C CA . ARG A 1 103 ? -13.757 -7.116 -4.768 1.00 66.75 103 ARG A CA 1
ATOM 804 C C . ARG A 1 103 ? -12.845 -8.039 -5.570 1.00 66.75 103 ARG A C 1
ATOM 806 O O . ARG A 1 103 ? -13.095 -8.282 -6.753 1.00 66.75 103 ARG A O 1
ATOM 813 N N . ALA A 1 104 ? -11.787 -8.538 -4.936 1.00 56.34 104 ALA A N 1
ATOM 814 C CA . ALA A 1 104 ? -10.878 -9.487 -5.558 1.00 56.34 104 ALA A CA 1
ATOM 815 C C . ALA A 1 104 ? -11.691 -10.682 -6.078 1.00 56.34 104 ALA A C 1
ATOM 817 O O . ALA A 1 104 ? -12.376 -11.365 -5.318 1.00 56.34 104 ALA A O 1
ATOM 818 N N . THR A 1 105 ? -11.661 -10.925 -7.389 1.00 49.00 105 THR A N 1
ATOM 819 C CA . THR A 1 105 ? -12.376 -12.056 -7.989 1.00 49.00 105 THR A CA 1
ATOM 820 C C . THR A 1 105 ? -11.791 -13.365 -7.454 1.00 49.00 105 THR A C 1
ATOM 822 O O . THR A 1 105 ? -10.635 -13.698 -7.730 1.00 49.00 105 THR A O 1
ATOM 825 N N . ALA A 1 106 ? -12.599 -14.075 -6.668 1.00 45.91 106 ALA A N 1
ATOM 826 C CA . ALA A 1 106 ? -12.264 -15.250 -5.868 1.00 45.91 106 ALA A CA 1
ATOM 827 C C . ALA A 1 106 ? -12.061 -16.530 -6.702 1.00 45.91 106 ALA A C 1
ATOM 829 O O . ALA A 1 106 ? -12.829 -17.481 -6.607 1.00 45.91 106 ALA A O 1
ATOM 830 N N . GLU A 1 107 ? -11.032 -16.577 -7.550 1.00 47.19 107 GLU A N 1
ATOM 831 C CA . GLU A 1 107 ? -10.736 -17.788 -8.340 1.00 47.19 107 GLU A CA 1
ATOM 832 C C . GLU A 1 107 ? -9.607 -18.658 -7.765 1.00 47.19 107 GLU A C 1
ATOM 834 O O . GLU A 1 107 ? -9.344 -19.735 -8.292 1.00 47.19 107 GLU A O 1
ATOM 839 N N . LYS A 1 108 ? -8.936 -18.255 -6.675 1.00 48.59 108 LYS A N 1
ATOM 840 C CA . LYS A 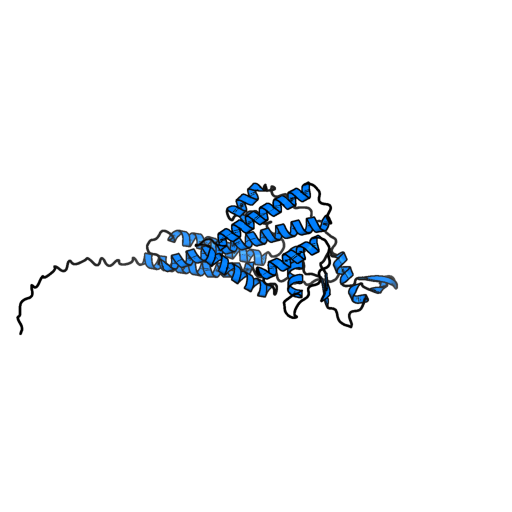1 108 ? -7.796 -19.019 -6.131 1.00 48.59 108 LYS A CA 1
ATOM 841 C C . LYS A 1 108 ? -7.650 -18.921 -4.604 1.00 48.59 108 LYS A C 1
ATOM 843 O O . LYS A 1 108 ? -6.711 -18.267 -4.156 1.00 48.59 108 LYS A O 1
ATOM 848 N N . SER A 1 109 ? -8.547 -19.544 -3.829 1.00 51.81 109 SER A N 1
ATOM 849 C CA . SER A 1 109 ? -8.217 -20.297 -2.591 1.00 51.81 109 SER A CA 1
ATOM 850 C C . SER A 1 109 ? -9.447 -20.867 -1.862 1.00 51.81 109 SER A C 1
ATOM 852 O O . SER A 1 109 ? -9.640 -20.581 -0.688 1.00 51.81 109 SER A O 1
ATOM 854 N N . LYS A 1 110 ? -10.233 -21.746 -2.507 1.00 62.97 110 LYS A N 1
ATOM 855 C CA . LYS A 1 110 ? -11.486 -22.302 -1.939 1.00 62.97 110 LYS A CA 1
ATOM 856 C C . LYS A 1 110 ? -11.407 -22.713 -0.453 1.00 62.97 110 LYS A C 1
ATOM 858 O O . LYS A 1 110 ? -12.297 -22.372 0.305 1.00 62.97 110 LYS A O 1
ATOM 863 N N . VAL A 1 111 ? -10.322 -23.364 -0.022 1.00 62.56 111 VAL A N 1
ATOM 864 C CA . VAL A 1 111 ? -10.162 -23.856 1.365 1.00 62.56 111 VAL A CA 1
ATOM 865 C C . VAL A 1 111 ? -9.882 -22.739 2.382 1.00 62.56 111 VAL A C 1
ATOM 867 O O . VAL A 1 111 ? -10.413 -22.752 3.488 1.00 62.56 111 VAL A O 1
ATOM 870 N N . ARG A 1 112 ? -9.048 -21.755 2.027 1.00 65.94 112 ARG A N 1
ATOM 871 C CA . ARG A 1 112 ? -8.776 -20.604 2.906 1.00 65.94 112 ARG A CA 1
ATOM 872 C C . ARG A 1 112 ? -9.988 -19.680 2.966 1.00 65.94 112 ARG A C 1
ATOM 874 O O . ARG A 1 112 ? -10.310 -19.163 4.029 1.00 65.94 112 ARG A O 1
ATOM 881 N N . ASP A 1 113 ? -10.679 -19.553 1.839 1.00 75.75 113 ASP A N 1
ATOM 882 C CA . ASP A 1 113 ? -11.914 -18.790 1.729 1.00 75.75 113 ASP A CA 1
ATOM 883 C C . ASP A 1 113 ? -13.009 -19.435 2.606 1.00 75.75 113 ASP A C 1
ATOM 885 O O . ASP A 1 113 ? -13.682 -18.726 3.343 1.00 75.75 113 ASP A O 1
ATOM 889 N N . GLU A 1 114 ? -13.124 -20.770 2.635 1.00 85.06 114 GLU A N 1
ATOM 890 C CA . GLU A 1 114 ? -14.036 -21.492 3.541 1.00 85.06 114 GLU A CA 1
ATOM 891 C C . GLU A 1 114 ? -13.727 -21.235 5.025 1.00 85.06 114 GLU A C 1
ATOM 893 O O . GLU A 1 114 ? -14.643 -20.920 5.784 1.00 85.06 114 GLU A O 1
ATOM 898 N N . ARG A 1 115 ? -12.456 -21.299 5.451 1.00 85.81 115 ARG A N 1
ATOM 899 C CA . ARG A 1 115 ? -12.089 -21.021 6.853 1.00 85.81 115 ARG A CA 1
ATOM 900 C C . ARG A 1 115 ? -12.389 -19.574 7.248 1.00 85.81 115 ARG A C 1
ATOM 902 O O . ARG A 1 115 ? -12.982 -19.344 8.300 1.00 85.81 115 ARG A O 1
ATOM 909 N N . ILE A 1 116 ? -12.034 -18.609 6.400 1.00 85.69 116 ILE A N 1
ATOM 910 C CA . ILE A 1 116 ? -12.347 -17.188 6.616 1.00 85.69 116 ILE A CA 1
ATOM 911 C C . ILE A 1 116 ? -13.862 -16.998 6.763 1.00 85.69 116 ILE A C 1
ATOM 913 O O . ILE A 1 116 ? -14.303 -16.398 7.739 1.00 85.69 116 ILE A O 1
ATOM 917 N N . LEU A 1 117 ? -14.660 -17.597 5.873 1.00 87.62 117 LEU A N 1
ATOM 918 C CA . LEU A 1 117 ? -16.122 -17.542 5.950 1.00 87.62 117 LEU A CA 1
ATOM 919 C C . LEU A 1 117 ? -16.665 -18.159 7.248 1.00 87.62 117 LEU A C 1
ATOM 921 O O . LEU A 1 117 ? -17.605 -17.620 7.831 1.00 87.62 117 LEU A O 1
ATOM 925 N N . THR A 1 118 ? -16.082 -19.262 7.736 1.00 91.50 118 THR A N 1
ATOM 926 C CA . THR A 1 118 ? -16.493 -19.852 9.024 1.00 91.50 118 THR A CA 1
ATOM 927 C C . THR A 1 118 ? -16.164 -18.953 10.215 1.00 91.50 118 THR A C 1
ATOM 929 O O . THR A 1 118 ? -17.007 -18.798 11.100 1.00 91.50 118 THR A O 1
ATOM 932 N N . LEU A 1 119 ? -14.988 -18.315 10.220 1.00 89.56 119 LEU A N 1
ATOM 933 C CA . LEU A 1 119 ? -14.592 -17.362 11.260 1.00 89.56 119 LEU A CA 1
ATOM 934 C C . LEU A 1 119 ? -15.515 -16.137 11.261 1.00 89.56 119 LEU A C 1
ATOM 936 O O . LEU A 1 119 ? -16.017 -15.745 12.311 1.00 89.56 119 LEU A O 1
ATOM 940 N N . GLU A 1 120 ? -15.810 -15.574 10.087 1.00 88.00 120 GLU A N 1
ATOM 941 C CA . GLU A 1 120 ? -16.746 -14.454 9.939 1.00 88.00 120 GLU A CA 1
ATOM 942 C C . GLU A 1 120 ? -18.158 -14.813 10.416 1.00 88.00 120 GLU A C 1
ATOM 944 O O . GLU A 1 120 ? -18.787 -14.039 11.141 1.00 88.00 120 GLU A O 1
ATOM 949 N N . ALA A 1 121 ? -18.653 -16.002 10.058 1.00 91.12 121 ALA A N 1
ATOM 950 C CA . ALA A 1 121 ? -19.961 -16.476 10.497 1.00 91.12 121 ALA A CA 1
ATOM 951 C C . ALA A 1 121 ? -20.035 -16.631 12.025 1.00 91.12 121 ALA A C 1
ATOM 953 O O . ALA A 1 121 ? -21.034 -16.226 12.629 1.00 91.12 121 ALA A O 1
ATOM 954 N N . ARG A 1 122 ? -18.976 -17.165 12.654 1.00 94.56 122 ARG A N 1
ATOM 955 C CA . ARG A 1 122 ? -18.888 -17.311 14.115 1.00 94.56 122 ARG A CA 1
ATOM 956 C C . ARG A 1 122 ? -18.791 -15.959 14.818 1.00 94.56 122 ARG A C 1
ATOM 958 O O . ARG A 1 122 ? -19.517 -15.727 15.780 1.00 94.56 122 ARG A O 1
ATOM 965 N N . LEU A 1 123 ? -17.988 -15.028 14.305 1.00 89.44 123 LEU A N 1
ATOM 966 C CA . LEU A 1 123 ? -17.927 -13.658 14.828 1.00 89.44 123 LEU A CA 1
ATOM 967 C C . LEU A 1 123 ? -19.291 -12.958 14.744 1.00 89.44 123 LEU A C 1
ATOM 969 O O . LEU A 1 123 ? -19.706 -12.308 15.701 1.00 89.44 123 LEU A O 1
ATOM 973 N N . ALA A 1 124 ? -20.035 -13.146 13.650 1.00 90.06 124 ALA A N 1
ATOM 974 C CA . ALA A 1 124 ? -21.386 -12.602 13.499 1.00 90.06 124 ALA A CA 1
ATOM 975 C C . ALA A 1 124 ? -22.417 -13.255 14.443 1.00 90.06 124 ALA A C 1
ATOM 977 O O . ALA A 1 124 ? -23.459 -12.666 14.747 1.00 90.06 124 ALA A O 1
ATOM 978 N N . GLU A 1 125 ? -22.188 -14.494 14.877 1.00 92.62 125 GLU A N 1
ATOM 979 C CA . GLU A 1 125 ? -22.977 -15.146 15.925 1.00 92.62 125 GLU A CA 1
ATOM 980 C C . GLU A 1 125 ? -22.659 -14.562 17.305 1.00 92.62 125 GLU A C 1
ATOM 982 O O . GLU A 1 125 ? -23.579 -14.118 17.994 1.00 92.62 125 GLU A O 1
ATOM 987 N N . LEU A 1 126 ? -21.375 -14.462 17.657 1.00 89.88 126 LEU A N 1
ATOM 988 C CA . LEU A 1 126 ? -20.916 -13.847 18.905 1.00 89.88 126 LEU A CA 1
ATOM 989 C C . LEU A 1 126 ? -21.373 -12.389 19.015 1.00 89.88 126 LEU A C 1
ATOM 991 O O . LEU A 1 126 ? -21.821 -11.956 20.070 1.00 89.88 126 LEU A O 1
ATOM 995 N N . ASP A 1 127 ? -21.378 -11.637 17.914 1.00 88.69 127 ASP A N 1
ATOM 996 C CA . ASP A 1 127 ? -21.921 -10.278 17.876 1.00 88.69 127 ASP A CA 1
ATOM 997 C C . ASP A 1 127 ? -23.406 -10.229 18.255 1.00 88.69 127 ASP A C 1
ATOM 999 O O . ASP A 1 127 ? -23.835 -9.326 18.982 1.00 88.69 127 ASP A O 1
ATOM 1003 N N . ARG A 1 128 ? -24.199 -11.197 17.776 1.00 91.81 128 ARG A N 1
ATOM 1004 C CA . ARG A 1 128 ? -25.620 -11.323 18.130 1.00 91.81 128 ARG A CA 1
ATOM 1005 C C . ARG A 1 128 ? -25.790 -11.712 19.593 1.00 91.81 128 ARG A C 1
ATOM 1007 O O . ARG A 1 128 ? -26.724 -11.228 20.228 1.00 91.81 128 ARG A O 1
ATOM 1014 N N . GLU A 1 129 ? -24.914 -12.555 20.126 1.00 90.62 129 GLU A N 1
ATOM 1015 C CA . GLU A 1 129 ? -24.916 -12.953 21.532 1.00 90.62 129 GLU A CA 1
ATOM 1016 C C . GLU A 1 129 ? -24.558 -11.779 22.452 1.00 90.62 129 GLU A C 1
ATOM 1018 O O . GLU A 1 129 ? -25.359 -11.398 23.303 1.00 90.62 129 GLU A O 1
ATOM 1023 N N . ILE A 1 130 ? -23.434 -11.108 22.201 1.00 87.38 130 ILE A N 1
ATOM 1024 C CA . ILE A 1 130 ? -22.971 -9.913 22.920 1.00 87.38 130 ILE A CA 1
ATOM 1025 C C . ILE A 1 130 ? -24.038 -8.808 22.896 1.00 87.38 130 ILE A C 1
ATOM 1027 O O . ILE A 1 130 ? -24.274 -8.142 23.909 1.00 87.38 130 ILE A O 1
ATOM 1031 N N . ALA A 1 131 ? -24.729 -8.619 21.765 1.00 88.25 131 ALA A N 1
ATOM 1032 C CA . ALA A 1 131 ? -25.797 -7.629 21.646 1.00 88.25 131 ALA A CA 1
ATOM 1033 C C . ALA A 1 131 ? -26.966 -7.883 22.614 1.00 88.25 131 ALA A C 1
ATOM 1035 O O . ALA A 1 131 ? -27.524 -6.918 23.134 1.00 88.25 131 ALA A O 1
ATOM 1036 N N . ARG A 1 132 ? -27.299 -9.148 22.919 1.00 88.75 132 ARG A N 1
ATOM 1037 C CA . ARG A 1 132 ? -28.368 -9.500 23.880 1.00 88.75 132 ARG A CA 1
ATOM 1038 C C . ARG A 1 132 ? -28.055 -9.051 25.306 1.00 88.75 132 ARG A C 1
ATOM 1040 O O . ARG A 1 132 ? -28.967 -8.842 26.099 1.00 88.75 132 ARG A O 1
ATOM 1047 N N . TYR A 1 133 ? -26.776 -8.889 25.625 1.00 84.62 133 TYR A N 1
ATOM 1048 C CA . TYR A 1 133 ? -26.301 -8.519 26.955 1.00 84.62 133 TYR A CA 1
ATOM 1049 C C . TYR A 1 133 ? -25.999 -7.018 27.096 1.00 84.62 133 TYR A C 1
ATOM 1051 O O . TYR A 1 133 ? -25.753 -6.529 28.201 1.00 84.62 133 TYR A O 1
ATOM 1059 N N . LYS A 1 134 ? -26.051 -6.252 25.999 1.00 77.38 134 LYS A N 1
ATOM 1060 C CA . LYS A 1 134 ? -25.637 -4.840 25.952 1.00 77.38 134 LYS A CA 1
ATOM 1061 C C . LYS A 1 134 ? -26.392 -3.940 26.937 1.00 77.38 134 LYS A C 1
ATOM 1063 O O . LYS A 1 134 ? -25.775 -3.038 27.498 1.00 77.38 134 LYS A O 1
ATOM 1068 N N . ASP A 1 135 ? -27.665 -4.230 27.191 1.00 80.75 135 ASP A N 1
ATOM 1069 C CA . ASP A 1 135 ? -28.549 -3.375 27.994 1.00 80.75 135 ASP A CA 1
ATOM 1070 C C . ASP A 1 135 ? -28.680 -3.818 29.462 1.00 80.75 135 ASP A C 1
ATOM 1072 O O . ASP A 1 135 ? -29.372 -3.170 30.245 1.00 80.75 135 ASP A O 1
ATOM 1076 N N . ARG A 1 136 ? -28.000 -4.897 29.880 1.00 80.88 136 ARG A N 1
ATOM 1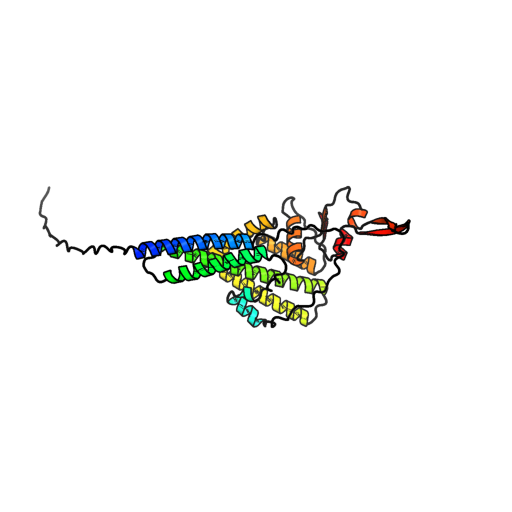077 C CA . ARG A 1 136 ? -28.109 -5.387 31.264 1.00 80.88 136 ARG A CA 1
ATOM 1078 C C . ARG A 1 136 ? -27.274 -4.557 32.248 1.00 80.88 136 ARG A C 1
ATOM 1080 O O . ARG A 1 136 ? -26.085 -4.377 32.013 1.00 80.88 136 ARG A O 1
ATOM 1087 N N . PRO A 1 137 ? -27.815 -4.047 33.357 1.00 74.69 137 PRO A N 1
ATOM 1088 C CA . PRO A 1 137 ? -27.039 -3.231 34.296 1.00 74.69 137 PRO A CA 1
ATOM 1089 C C . PRO A 1 137 ? -25.921 -4.011 35.017 1.00 74.69 137 PRO A C 1
ATOM 1091 O O . PRO A 1 137 ? -24.938 -3.401 35.424 1.00 74.69 137 PRO A O 1
ATOM 1094 N N . ASP A 1 138 ? -26.020 -5.340 35.078 1.00 78.81 138 ASP A N 1
ATOM 1095 C CA . ASP A 1 138 ? -25.212 -6.211 35.954 1.00 78.81 138 ASP A CA 1
ATOM 1096 C C . ASP A 1 138 ? -23.811 -6.550 35.407 1.00 78.81 138 ASP A C 1
ATOM 1098 O O . ASP A 1 138 ? -23.009 -7.226 36.050 1.00 78.81 138 ASP A O 1
ATOM 1102 N N . LEU A 1 139 ? -23.492 -6.101 34.193 1.00 76.12 139 LEU A N 1
ATOM 1103 C CA . LEU A 1 139 ? -22.189 -6.351 33.585 1.00 76.12 139 LEU A CA 1
ATOM 1104 C C . LEU A 1 139 ? -21.116 -5.431 34.158 1.00 76.12 139 LEU A C 1
ATOM 1106 O O . LEU A 1 139 ? -21.266 -4.206 34.141 1.00 76.12 139 LEU A O 1
ATOM 1110 N N . ARG A 1 140 ? -19.985 -6.036 34.540 1.00 79.69 140 ARG A N 1
ATOM 1111 C CA . ARG A 1 140 ? -18.793 -5.324 35.012 1.00 79.69 140 ARG A CA 1
ATOM 1112 C C . ARG A 1 140 ? -18.414 -4.196 34.039 1.00 79.69 140 ARG A C 1
ATOM 1114 O O . ARG A 1 140 ? -18.203 -4.462 32.845 1.00 79.69 140 ARG A O 1
ATOM 1121 N N . PRO A 1 141 ? -18.349 -2.938 34.503 1.00 81.44 141 PRO A N 1
ATOM 1122 C CA . PRO A 1 141 ? -18.093 -1.791 33.638 1.00 81.44 141 PRO A CA 1
ATOM 1123 C C . PRO A 1 141 ? -16.722 -1.864 32.951 1.00 81.44 141 PRO A C 1
ATOM 1125 O O . PRO A 1 141 ? -16.577 -1.353 31.840 1.00 81.44 141 PRO A O 1
ATOM 1128 N N . GLU A 1 142 ? -15.749 -2.552 33.552 1.00 81.94 142 GLU A N 1
ATOM 1129 C CA . GLU A 1 142 ? -14.398 -2.737 33.017 1.00 81.94 142 GLU A CA 1
ATOM 1130 C C . GLU A 1 142 ? -14.414 -3.548 31.715 1.00 81.94 142 GLU A C 1
ATOM 1132 O O . GLU A 1 142 ? -13.897 -3.090 30.698 1.00 81.94 142 GLU A O 1
ATOM 1137 N N . VAL A 1 143 ? -15.097 -4.700 31.702 1.00 76.56 143 VAL A N 1
ATOM 1138 C CA . VAL A 1 143 ? -15.180 -5.584 30.520 1.00 76.56 143 VAL A CA 1
ATOM 1139 C C . VAL A 1 143 ? -15.883 -4.870 29.363 1.00 76.56 143 VAL A C 1
ATOM 1141 O O . VAL A 1 143 ? -15.488 -4.975 28.202 1.00 76.56 143 VAL A O 1
ATOM 1144 N N . ARG A 1 144 ? -16.909 -4.067 29.671 1.00 79.00 144 ARG A N 1
ATOM 1145 C CA . ARG A 1 144 ? -17.604 -3.236 28.676 1.00 79.00 144 ARG A CA 1
ATOM 1146 C C . ARG A 1 144 ? -16.701 -2.163 28.086 1.00 79.00 144 ARG A C 1
ATOM 1148 O O . ARG A 1 144 ? -16.793 -1.885 26.890 1.00 79.00 144 ARG A O 1
ATOM 1155 N N . ALA A 1 145 ? -15.883 -1.527 28.919 1.00 84.88 145 ALA A N 1
ATOM 1156 C CA . ALA A 1 145 ? -14.946 -0.504 28.482 1.00 84.88 145 ALA A CA 1
ATOM 1157 C C . ALA A 1 145 ? -13.847 -1.107 27.596 1.00 84.88 145 ALA A C 1
ATOM 1159 O O . ALA A 1 145 ? -13.575 -0.560 26.526 1.00 84.88 145 ALA A O 1
ATOM 1160 N N . GLU A 1 146 ? -13.283 -2.253 27.984 1.00 81.31 146 GLU A N 1
ATOM 1161 C CA . GLU A 1 146 ? -12.286 -2.980 27.190 1.00 81.31 146 GLU A CA 1
ATOM 1162 C C . GLU A 1 146 ? -12.846 -3.429 25.841 1.00 81.31 146 GLU A C 1
ATOM 1164 O O . GLU A 1 146 ? -12.259 -3.119 24.805 1.00 81.31 146 GLU A O 1
ATOM 1169 N N . PHE A 1 147 ? -14.026 -4.053 25.818 1.00 81.19 147 PHE A N 1
ATOM 1170 C CA . PHE A 1 147 ? -14.650 -4.485 24.568 1.00 81.19 147 PHE A CA 1
ATOM 1171 C C . PHE A 1 147 ? -14.958 -3.313 23.627 1.00 81.19 147 PHE A C 1
ATOM 1173 O O . PHE A 1 147 ? -14.694 -3.381 22.426 1.00 81.19 147 PHE A O 1
ATOM 1180 N N . LYS A 1 148 ? -15.484 -2.199 24.160 1.00 85.81 148 LYS A N 1
ATOM 1181 C CA . LYS A 1 148 ? -15.710 -0.975 23.371 1.00 85.81 148 LYS A CA 1
ATOM 1182 C C . LYS A 1 148 ? -14.402 -0.422 22.807 1.00 85.81 148 LYS A C 1
ATOM 1184 O O . LYS A 1 148 ? -14.384 0.010 21.655 1.00 85.81 148 LYS A O 1
ATOM 1189 N N . LYS A 1 149 ? -13.329 -0.430 23.603 1.00 86.69 149 LYS A N 1
ATOM 1190 C CA . LYS A 1 149 ? -12.001 0.025 23.181 1.00 86.69 149 LYS A CA 1
ATOM 1191 C C . LYS A 1 149 ? -11.455 -0.849 22.055 1.00 86.69 149 LYS A C 1
ATOM 1193 O O . LYS A 1 149 ? -11.005 -0.299 21.055 1.00 86.69 149 LYS A O 1
ATOM 1198 N N . GLU A 1 150 ? -11.551 -2.171 22.176 1.00 84.00 150 GLU A N 1
ATOM 1199 C CA . GLU A 1 150 ? -11.068 -3.081 21.137 1.00 84.00 150 GLU A CA 1
ATOM 1200 C C . GLU A 1 150 ? -11.892 -2.975 19.853 1.00 84.00 150 GLU A C 1
ATOM 1202 O O . GLU A 1 150 ? -11.331 -2.833 18.770 1.00 84.00 150 GLU A O 1
ATOM 1207 N N . ARG A 1 151 ? -13.229 -2.980 19.939 1.00 85.88 151 ARG A N 1
ATOM 1208 C CA . ARG A 1 151 ? -14.067 -2.802 18.743 1.00 85.88 151 ARG A CA 1
ATOM 1209 C C . ARG A 1 151 ? -13.731 -1.517 18.009 1.00 85.88 151 ARG A C 1
ATOM 1211 O O . ARG A 1 151 ? -13.688 -1.497 16.783 1.00 85.88 151 ARG A O 1
ATOM 1218 N N . ARG A 1 152 ? -13.478 -0.448 18.762 1.00 88.38 152 ARG A N 1
ATOM 1219 C CA . ARG A 1 152 ? -13.054 0.823 18.189 1.00 88.38 152 ARG A CA 1
ATOM 1220 C C . ARG A 1 152 ? -11.672 0.726 17.554 1.00 88.38 152 ARG A C 1
ATOM 1222 O O . ARG A 1 152 ? -11.488 1.259 16.466 1.00 88.38 152 ARG A O 1
ATOM 1229 N N . PHE A 1 153 ? -10.733 0.036 18.200 1.00 89.44 153 PHE A N 1
ATOM 1230 C CA . PHE A 1 153 ? -9.415 -0.245 17.639 1.00 89.44 153 PHE A CA 1
ATOM 1231 C C . PHE A 1 153 ? -9.520 -0.954 16.287 1.00 89.44 153 PHE A C 1
ATOM 1233 O O . PHE A 1 153 ? -8.993 -0.454 15.298 1.00 89.44 153 PHE A O 1
ATOM 1240 N N . GLN A 1 154 ? -10.291 -2.039 16.218 1.00 87.75 154 GLN A N 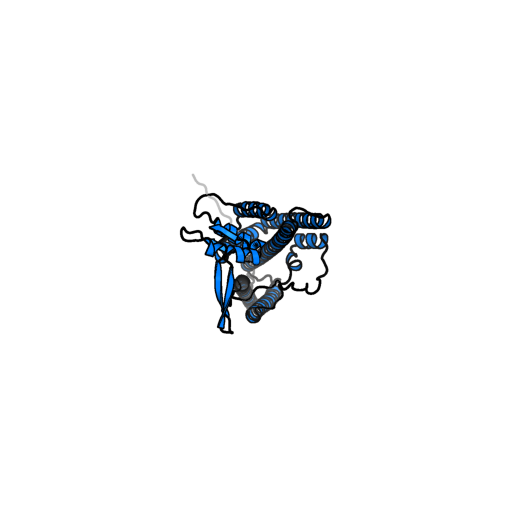1
ATOM 1241 C CA . GLN A 1 154 ? -10.500 -2.796 14.984 1.00 87.75 154 GLN A CA 1
ATOM 1242 C C . GLN A 1 154 ? -11.243 -1.989 13.918 1.00 87.75 154 GLN A C 1
ATOM 1244 O O . GLN A 1 154 ? -10.887 -2.048 12.747 1.00 87.75 154 GLN A O 1
ATOM 1249 N N . GLN A 1 155 ? -12.261 -1.212 14.298 1.00 91.19 155 GLN A N 1
ATOM 1250 C CA . GLN A 1 155 ? -12.993 -0.367 13.354 1.00 91.19 155 GLN A CA 1
ATOM 1251 C C . GLN A 1 155 ? -12.075 0.682 12.718 1.00 91.19 155 GLN A C 1
ATOM 1253 O O . GLN A 1 155 ? -12.058 0.811 11.497 1.00 91.19 155 GLN A O 1
ATOM 1258 N N . VAL A 1 156 ? -11.296 1.3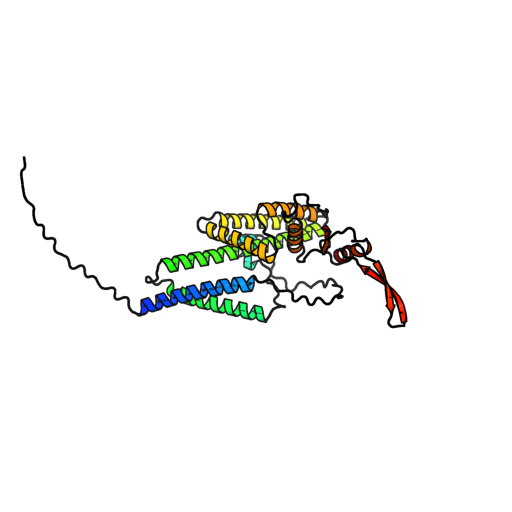98 13.536 1.00 94.31 156 VAL A N 1
ATOM 1259 C CA . VAL A 1 156 ? -10.338 2.403 13.054 1.00 94.31 156 VAL A CA 1
ATOM 1260 C C . VAL A 1 156 ? -9.247 1.742 12.215 1.00 94.31 156 VAL A C 1
ATOM 1262 O O . VAL A 1 156 ? -8.929 2.249 11.145 1.00 94.31 156 VAL A O 1
ATOM 1265 N N . GLY A 1 157 ? -8.714 0.598 12.653 1.00 93.06 157 GLY A N 1
ATOM 1266 C CA . GLY A 1 157 ? -7.701 -0.147 11.906 1.00 93.06 157 GLY A CA 1
ATOM 1267 C C . GLY A 1 157 ? -8.192 -0.584 10.525 1.00 93.06 157 GLY A C 1
ATOM 1268 O O . GLY A 1 157 ? -7.553 -0.281 9.523 1.00 93.06 157 GLY A O 1
ATOM 1269 N N . ARG A 1 158 ? -9.385 -1.190 10.447 1.00 91.06 158 ARG A N 1
ATOM 1270 C CA . ARG A 1 158 ? -10.014 -1.577 9.171 1.00 91.06 158 ARG A CA 1
ATOM 1271 C C . ARG A 1 158 ? -10.263 -0.378 8.263 1.00 91.06 158 ARG A C 1
ATOM 1273 O O . ARG A 1 158 ? -10.080 -0.474 7.055 1.00 91.06 158 ARG A O 1
ATOM 1280 N N . GLU A 1 159 ? -10.710 0.741 8.825 1.00 95.06 159 GLU A N 1
ATOM 1281 C CA . GLU A 1 159 ? -10.935 1.957 8.047 1.00 95.06 159 GLU A CA 1
ATOM 1282 C C . GLU A 1 159 ? -9.625 2.500 7.461 1.00 95.06 159 GLU A C 1
ATOM 1284 O O . GLU A 1 159 ? -9.578 2.805 6.271 1.00 95.06 159 GLU A O 1
ATOM 1289 N N . LEU A 1 160 ? -8.557 2.556 8.262 1.00 95.06 160 LEU A N 1
ATOM 1290 C CA . LEU A 1 160 ? -7.229 2.974 7.809 1.00 95.06 160 LEU A CA 1
ATOM 1291 C C . LEU A 1 160 ? -6.666 2.030 6.738 1.00 95.06 160 LEU A C 1
ATOM 1293 O O . LEU A 1 160 ? -6.172 2.512 5.722 1.00 95.06 160 LEU A O 1
ATOM 1297 N N . ASP A 1 161 ? -6.801 0.714 6.915 1.00 92.50 161 ASP A N 1
ATOM 1298 C CA . ASP A 1 161 ? -6.371 -0.279 5.920 1.00 92.50 161 ASP A CA 1
ATOM 1299 C C . ASP A 1 161 ? -7.127 -0.115 4.591 1.00 92.50 161 ASP A C 1
ATOM 1301 O O . ASP A 1 161 ? -6.535 -0.195 3.511 1.00 92.50 161 ASP A O 1
ATOM 1305 N N . ASN A 1 162 ? -8.435 0.160 4.650 1.00 92.31 162 ASN A N 1
ATOM 1306 C CA . ASN A 1 162 ? -9.246 0.410 3.459 1.00 92.31 162 ASN A CA 1
ATOM 1307 C C . ASN A 1 162 ? -8.850 1.716 2.756 1.00 92.31 162 ASN A C 1
ATOM 1309 O O . ASN A 1 162 ? -8.775 1.744 1.528 1.00 92.31 162 ASN A O 1
ATOM 1313 N N . LEU A 1 163 ? -8.601 2.786 3.521 1.00 95.06 163 LEU A N 1
ATOM 1314 C CA . LEU A 1 163 ? -8.134 4.073 2.996 1.00 95.06 163 LEU A CA 1
ATOM 1315 C C . LEU A 1 163 ? -6.781 3.926 2.295 1.00 95.06 163 LEU A C 1
ATOM 1317 O O . LEU A 1 163 ? -6.641 4.391 1.169 1.00 95.06 163 LEU A O 1
ATOM 1321 N N . GLU A 1 164 ? -5.828 3.236 2.921 1.00 92.75 164 GLU A N 1
ATOM 1322 C CA . GLU A 1 164 ? -4.499 2.975 2.35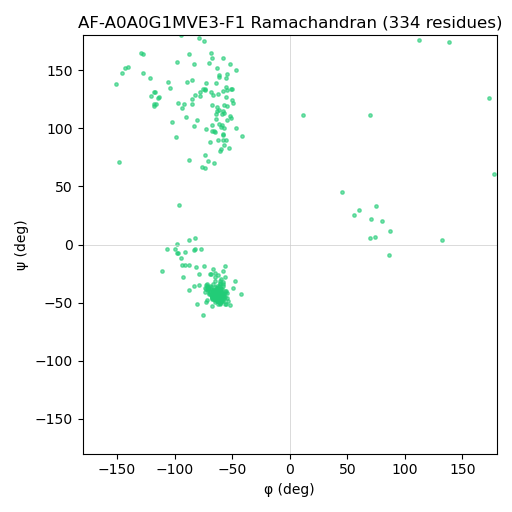6 1.00 92.75 164 GLU A CA 1
ATOM 1323 C C . GLU A 1 164 ? -4.578 2.099 1.104 1.00 92.75 164 GLU A C 1
ATOM 1325 O O . GLU A 1 164 ? -3.984 2.425 0.082 1.00 92.75 164 GLU A O 1
ATOM 1330 N N . THR A 1 165 ? -5.372 1.025 1.132 1.00 91.25 165 THR A N 1
ATOM 1331 C CA . THR A 1 165 ? -5.559 0.166 -0.049 1.00 91.25 165 THR A CA 1
ATOM 1332 C C . THR A 1 165 ? -6.149 0.957 -1.217 1.00 91.25 165 THR A C 1
ATOM 1334 O O . THR A 1 165 ? -5.740 0.783 -2.365 1.00 91.25 165 THR A O 1
ATOM 1337 N N . TYR A 1 166 ? -7.108 1.841 -0.938 1.00 93.56 166 TYR A N 1
ATOM 1338 C CA . TYR A 1 166 ? -7.722 2.674 -1.963 1.00 93.56 166 TYR A CA 1
ATOM 1339 C C . TYR A 1 166 ? -6.756 3.751 -2.483 1.00 93.56 166 TYR A C 1
ATOM 1341 O O . TYR A 1 166 ? -6.715 3.991 -3.689 1.00 93.56 166 TYR A O 1
ATOM 1349 N N . GLU A 1 167 ? -5.949 4.354 -1.608 1.00 94.00 167 GLU A N 1
ATOM 1350 C CA . GLU A 1 167 ? -4.867 5.273 -1.982 1.00 94.00 167 GLU A CA 1
ATOM 1351 C C . GLU A 1 167 ? -3.840 4.586 -2.895 1.00 94.00 167 GLU A C 1
ATOM 1353 O O . GLU A 1 167 ? -3.560 5.083 -3.984 1.00 94.00 167 GLU A O 1
ATOM 1358 N N . ASP A 1 168 ? -3.375 3.390 -2.531 1.00 91.25 168 ASP A N 1
ATOM 1359 C CA . ASP A 1 168 ? -2.455 2.581 -3.336 1.00 91.25 168 ASP A CA 1
ATOM 1360 C C . ASP A 1 168 ? -3.021 2.264 -4.734 1.00 91.25 168 ASP A C 1
ATOM 1362 O O . ASP A 1 168 ? -2.290 2.202 -5.728 1.00 91.25 168 ASP A O 1
ATOM 1366 N N . GLU A 1 169 ? -4.334 2.049 -4.848 1.00 91.06 169 GLU A N 1
ATOM 1367 C CA . GLU A 1 169 ? -4.992 1.859 -6.142 1.00 91.06 169 GLU A CA 1
ATOM 1368 C C . GLU A 1 169 ? -5.066 3.133 -6.981 1.00 91.06 169 GLU A C 1
ATOM 1370 O O . GLU A 1 169 ? -4.938 3.055 -8.210 1.00 91.06 169 GLU A O 1
ATOM 1375 N N . LEU A 1 170 ? -5.302 4.287 -6.352 1.00 92.88 170 LEU A N 1
ATOM 1376 C CA . LEU A 1 170 ? -5.249 5.580 -7.031 1.00 92.88 170 LEU A CA 1
ATOM 1377 C C . LEU A 1 170 ? -3.834 5.832 -7.550 1.00 92.88 170 LEU A C 1
ATOM 1379 O O . LEU A 1 170 ? -3.680 6.058 -8.752 1.00 92.88 170 LEU A O 1
ATOM 1383 N N . ASP A 1 171 ? -2.825 5.639 -6.701 1.00 93.00 171 ASP A N 1
ATOM 1384 C CA . ASP A 1 171 ? -1.409 5.777 -7.042 1.00 93.00 171 ASP A CA 1
ATOM 1385 C C . ASP A 1 171 ? -1.032 4.925 -8.257 1.00 93.00 171 ASP A C 1
ATOM 1387 O O . ASP A 1 171 ? -0.443 5.418 -9.218 1.00 93.00 171 ASP A O 1
ATOM 1391 N N . ARG A 1 172 ? -1.425 3.644 -8.269 1.00 91.75 172 ARG A N 1
ATOM 1392 C CA . ARG A 1 172 ? -1.189 2.741 -9.411 1.00 91.75 172 ARG A CA 1
ATOM 1393 C C . ARG A 1 172 ? -1.843 3.240 -10.696 1.00 91.75 172 ARG A C 1
ATOM 1395 O O . ARG A 1 172 ? -1.234 3.173 -11.764 1.00 91.75 172 ARG A O 1
ATOM 1402 N N . ARG A 1 173 ? -3.095 3.703 -10.622 1.00 91.44 173 ARG A N 1
ATOM 1403 C CA . ARG A 1 173 ? -3.844 4.178 -11.799 1.00 91.44 173 ARG A CA 1
ATOM 1404 C C . ARG A 1 173 ? -3.239 5.455 -12.364 1.00 91.44 173 ARG A C 1
ATOM 1406 O O . ARG A 1 173 ? -3.108 5.569 -13.582 1.00 91.44 173 ARG A O 1
ATOM 1413 N N . GLU A 1 174 ? -2.878 6.396 -11.500 1.00 93.38 174 GLU A N 1
ATOM 1414 C CA . GLU A 1 174 ? -2.187 7.624 -11.890 1.00 93.38 174 GLU A CA 1
ATOM 1415 C C . GLU A 1 174 ? -0.824 7.317 -12.507 1.00 93.38 174 GLU A C 1
ATOM 1417 O O . GLU A 1 174 ? -0.519 7.802 -13.599 1.00 93.38 174 GLU A O 1
ATOM 1422 N N . PHE A 1 175 ? -0.045 6.456 -11.850 1.00 93.06 175 PHE A N 1
ATOM 1423 C CA . PHE A 1 175 ? 1.269 6.033 -12.311 1.00 93.06 175 PHE A CA 1
ATOM 1424 C C . PHE A 1 175 ? 1.206 5.429 -13.718 1.00 93.06 175 PHE A C 1
ATOM 1426 O O . PHE A 1 175 ? 1.921 5.868 -14.620 1.00 93.06 175 PHE A O 1
ATOM 1433 N N . GLU A 1 176 ? 0.308 4.467 -13.947 1.00 91.25 176 GLU A N 1
ATOM 1434 C CA . GLU A 1 176 ? 0.139 3.835 -15.259 1.00 91.25 176 GLU A CA 1
ATOM 1435 C C . GLU A 1 176 ? -0.359 4.819 -16.329 1.00 91.25 176 GLU A C 1
ATOM 1437 O O . GLU A 1 176 ? 0.093 4.767 -17.480 1.00 91.25 176 GLU A O 1
ATOM 1442 N N . LEU A 1 177 ? -1.235 5.763 -15.965 1.00 92.25 177 LEU A N 1
ATOM 1443 C CA . LEU A 1 177 ? -1.696 6.818 -16.870 1.00 92.25 177 LEU A CA 1
ATOM 1444 C C . LEU A 1 177 ? -0.532 7.713 -17.318 1.00 92.25 177 LEU A C 1
ATOM 1446 O O . LEU A 1 177 ? -0.337 7.921 -18.520 1.00 92.25 177 LEU A O 1
ATOM 1450 N N . LEU A 1 178 ? 0.262 8.215 -16.370 1.00 91.44 178 LEU A N 1
ATOM 1451 C CA . LEU A 1 178 ? 1.390 9.111 -16.635 1.00 91.44 178 LEU A CA 1
ATOM 1452 C C . LEU A 1 178 ? 2.488 8.408 -17.442 1.00 91.44 178 LEU A C 1
ATOM 1454 O O . LEU A 1 178 ? 2.911 8.912 -18.491 1.00 91.44 178 LEU A O 1
ATOM 1458 N N . LYS A 1 179 ? 2.860 7.196 -17.024 1.00 88.06 179 LYS A N 1
ATOM 1459 C CA . LYS A 1 179 ? 3.838 6.330 -17.695 1.00 88.06 179 LYS A CA 1
ATOM 1460 C C . LYS A 1 179 ? 3.455 6.035 -19.145 1.00 88.06 179 LYS A C 1
ATOM 1462 O O . LYS A 1 179 ? 4.296 6.126 -20.041 1.00 88.06 179 LYS A O 1
ATOM 1467 N N . THR A 1 180 ? 2.184 5.718 -19.405 1.00 87.56 180 THR A N 1
ATOM 1468 C CA . THR A 1 180 ? 1.705 5.389 -20.759 1.00 87.56 180 THR A CA 1
ATOM 1469 C C . THR A 1 180 ? 1.665 6.619 -21.665 1.00 87.56 180 THR A C 1
ATOM 1471 O O . THR A 1 180 ? 1.978 6.535 -22.855 1.00 87.56 180 THR A O 1
ATOM 1474 N N . ARG A 1 181 ? 1.290 7.783 -21.122 1.00 87.25 181 ARG A N 1
ATOM 1475 C CA . ARG A 1 181 ? 1.131 9.019 -21.903 1.00 87.25 181 ARG A CA 1
ATOM 1476 C C . ARG A 1 181 ? 2.443 9.755 -22.170 1.00 87.25 181 ARG A C 1
ATOM 1478 O O . ARG A 1 181 ? 2.471 10.566 -23.098 1.00 87.25 181 ARG A O 1
ATOM 1485 N N . LYS A 1 182 ? 3.512 9.494 -21.402 1.00 83.25 182 LYS A N 1
ATOM 1486 C CA . LYS A 1 182 ? 4.845 10.120 -21.557 1.00 83.25 182 LYS A CA 1
ATOM 1487 C C . LYS A 1 182 ? 4.762 11.646 -21.748 1.00 83.25 182 LYS A C 1
ATOM 1489 O O . LYS A 1 182 ? 5.351 12.206 -22.671 1.00 83.25 182 LYS A O 1
ATOM 1494 N N . GLY A 1 183 ? 3.940 12.309 -20.931 1.00 79.25 183 GLY A N 1
ATOM 1495 C CA . GLY A 1 183 ? 3.729 13.764 -20.956 1.00 79.25 183 GLY A CA 1
ATOM 1496 C C . GLY A 1 183 ? 2.666 14.286 -21.937 1.00 79.25 183 GLY A C 1
ATOM 1497 O O . GLY A 1 183 ? 2.281 15.451 -21.849 1.00 79.25 183 GLY A O 1
ATOM 1498 N N . LYS A 1 184 ? 2.118 13.458 -22.837 1.00 89.06 184 LYS A N 1
ATOM 1499 C CA . LYS A 1 184 ? 1.021 13.854 -23.742 1.00 89.06 184 LYS A CA 1
ATOM 1500 C C . LYS A 1 184 ? -0.343 13.632 -23.084 1.00 89.06 184 LYS A C 1
ATOM 1502 O O . LYS A 1 184 ? -1.063 12.700 -23.432 1.00 89.06 184 LYS A O 1
ATOM 1507 N N . LEU A 1 185 ? -0.679 14.484 -22.116 1.00 91.12 185 LEU A N 1
ATOM 1508 C CA . LEU A 1 185 ? -1.945 14.407 -21.380 1.00 91.12 185 LEU A CA 1
ATOM 1509 C C . LEU A 1 185 ? -3.078 15.119 -22.124 1.00 91.12 185 LEU A C 1
ATOM 1511 O O . LEU A 1 185 ? -3.006 16.329 -22.367 1.00 91.12 185 LEU A O 1
ATOM 1515 N N . GLY A 1 186 ? -4.138 14.371 -22.441 1.00 93.00 186 GLY A N 1
ATOM 1516 C CA . GLY A 1 186 ? -5.385 14.922 -22.975 1.00 93.00 186 GLY A CA 1
ATOM 1517 C C . GLY A 1 186 ? -6.226 15.635 -21.909 1.00 93.00 186 GLY A C 1
ATOM 1518 O O . GLY A 1 186 ? -5.915 15.600 -20.719 1.00 93.00 186 GLY A O 1
ATOM 1519 N N . SER A 1 187 ? -7.332 16.263 -22.320 1.00 94.00 187 SER A N 1
ATOM 1520 C CA . SER A 1 187 ? -8.284 16.890 -21.386 1.00 94.00 187 SER A CA 1
ATOM 1521 C C . SER A 1 187 ? -8.891 15.871 -20.417 1.00 94.00 187 SER A C 1
ATOM 1523 O O . SER A 1 187 ? -8.937 16.126 -19.219 1.00 94.00 187 SER A O 1
ATOM 1525 N N . THR A 1 188 ? -9.272 14.691 -20.913 1.00 93.12 188 THR A N 1
ATOM 1526 C CA . THR A 1 188 ? -9.806 13.597 -20.089 1.00 93.12 188 THR A CA 1
ATOM 1527 C C . THR A 1 188 ? -8.793 13.100 -19.061 1.00 93.12 188 THR A C 1
ATOM 1529 O O . THR A 1 188 ? -9.152 12.918 -17.902 1.00 93.12 188 THR A O 1
ATOM 1532 N N . ASP A 1 189 ? -7.528 12.928 -19.457 1.00 92.88 189 ASP A N 1
ATOM 1533 C CA . ASP A 1 189 ? -6.468 12.476 -18.548 1.00 92.88 189 ASP A CA 1
ATOM 1534 C C . ASP A 1 189 ? -6.260 13.497 -17.415 1.00 92.88 189 ASP A C 1
ATOM 1536 O O . ASP A 1 189 ? -6.143 13.123 -16.252 1.00 92.88 189 ASP A O 1
ATOM 1540 N N . ARG A 1 190 ? -6.301 14.801 -17.731 1.00 93.75 190 ARG A N 1
ATOM 1541 C CA . ARG A 1 190 ? -6.221 15.875 -16.727 1.00 93.75 190 ARG A CA 1
ATOM 1542 C C . ARG A 1 190 ? -7.397 15.847 -15.758 1.00 93.75 190 ARG A C 1
ATOM 1544 O O . ARG A 1 190 ? -7.178 16.007 -14.566 1.00 93.75 190 ARG A O 1
ATOM 1551 N N . THR A 1 191 ? -8.618 15.616 -16.241 1.00 94.44 191 THR A N 1
ATOM 1552 C CA . THR A 1 191 ? -9.789 15.464 -15.364 1.00 94.44 191 THR A CA 1
ATOM 1553 C C . THR A 1 191 ? -9.649 14.245 -14.452 1.00 94.44 191 THR A C 1
ATOM 1555 O O . THR A 1 191 ? -10.004 14.325 -13.282 1.00 94.44 191 THR A O 1
ATOM 1558 N N . ILE A 1 192 ? -9.100 13.129 -14.946 1.00 92.88 192 ILE A N 1
ATOM 1559 C CA . ILE A 1 192 ? -8.828 11.948 -14.113 1.00 92.88 192 ILE A CA 1
ATOM 1560 C C . ILE A 1 192 ? -7.833 12.299 -13.002 1.00 92.88 192 ILE A C 1
ATOM 1562 O O . ILE A 1 192 ? -8.130 12.03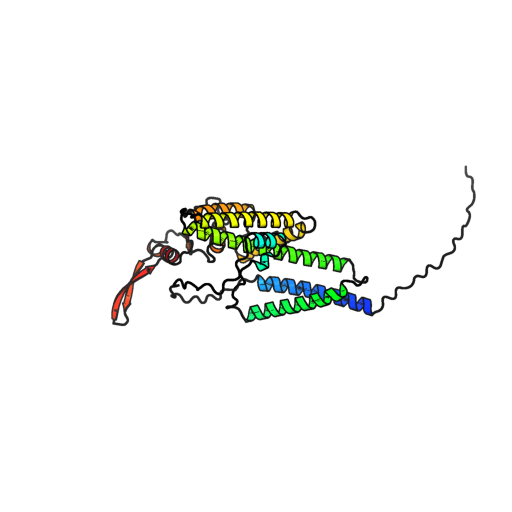3 -11.843 1.00 92.88 192 ILE A O 1
ATOM 1566 N N . LEU A 1 193 ? -6.714 12.949 -13.334 1.00 93.50 193 LEU A N 1
ATOM 1567 C CA . LEU A 1 193 ? -5.708 13.370 -12.350 1.00 93.50 193 LEU A CA 1
ATOM 1568 C C . LEU A 1 193 ? -6.267 14.387 -11.341 1.00 93.50 193 LEU A C 1
ATOM 1570 O O . LEU A 1 193 ? -5.983 14.295 -10.155 1.00 93.50 193 LEU A O 1
ATOM 1574 N N . GLN A 1 194 ? -7.103 15.332 -11.782 1.00 95.56 194 GLN A N 1
ATOM 1575 C CA . GLN A 1 194 ? -7.781 16.278 -10.885 1.00 95.56 194 GLN A CA 1
ATOM 1576 C C . GLN A 1 194 ? -8.736 15.570 -9.919 1.00 95.56 194 GLN A C 1
ATOM 1578 O O . GLN A 1 194 ? -8.751 15.876 -8.729 1.00 95.56 194 GLN A O 1
ATOM 1583 N N . ASN A 1 195 ? -9.512 14.607 -10.420 1.00 95.06 195 ASN A N 1
ATOM 1584 C CA . ASN A 1 195 ? -10.414 13.811 -9.594 1.00 95.06 195 ASN A CA 1
ATOM 1585 C C . ASN A 1 195 ? -9.635 12.980 -8.570 1.00 95.06 195 ASN A C 1
ATOM 1587 O O . ASN A 1 195 ? -10.037 12.914 -7.413 1.00 95.06 195 ASN A O 1
ATOM 1591 N N . SER A 1 196 ? -8.530 12.358 -8.981 1.00 94.50 196 SER A N 1
ATOM 1592 C CA . SER A 1 196 ? -7.669 11.603 -8.073 1.00 94.50 196 SER A CA 1
ATOM 1593 C C . SER A 1 196 ? -7.024 12.503 -7.017 1.00 94.50 196 SER A C 1
ATOM 1595 O O . SER A 1 196 ? -7.075 12.161 -5.842 1.00 94.50 196 SER A O 1
ATOM 1597 N N . ALA A 1 197 ? -6.541 13.696 -7.380 1.00 95.25 197 ALA A N 1
ATOM 1598 C CA . ALA A 1 197 ? -6.009 14.666 -6.420 1.00 95.25 197 ALA A CA 1
ATOM 1599 C C . ALA A 1 197 ? -7.048 15.073 -5.357 1.00 95.25 197 ALA A C 1
ATOM 1601 O O . ALA A 1 197 ? -6.738 15.091 -4.167 1.00 95.25 197 ALA A O 1
ATOM 1602 N N . ALA A 1 198 ? -8.299 15.324 -5.765 1.00 96.00 198 ALA A N 1
ATOM 1603 C CA . ALA A 1 198 ? -9.392 15.606 -4.830 1.00 96.00 198 ALA A CA 1
ATOM 1604 C C . ALA A 1 198 ? -9.693 14.412 -3.899 1.00 96.00 198 ALA A C 1
ATOM 1606 O O . ALA A 1 198 ? -10.014 14.590 -2.721 1.00 96.00 198 ALA A O 1
ATOM 1607 N N . LEU A 1 199 ? -9.571 13.180 -4.407 1.00 95.88 199 LEU A N 1
ATOM 1608 C CA . LEU A 1 199 ? -9.712 11.972 -3.593 1.00 95.88 199 LEU A CA 1
ATOM 1609 C C . LEU A 1 199 ? -8.553 11.818 -2.600 1.00 95.88 199 LEU A C 1
ATOM 1611 O O . LEU A 1 199 ? -8.833 11.549 -1.436 1.00 95.88 199 LEU A O 1
ATOM 1615 N N . HIS A 1 200 ? -7.299 12.047 -3.006 1.00 95.50 200 HIS A N 1
ATOM 1616 C CA . HIS A 1 200 ? -6.144 12.043 -2.096 1.00 95.50 200 HIS A CA 1
ATOM 1617 C C . HIS A 1 200 ? -6.313 13.057 -0.967 1.00 95.50 200 HIS A C 1
ATOM 1619 O O . HIS A 1 200 ? -6.109 12.722 0.196 1.00 95.50 200 HIS A O 1
ATOM 1625 N N . GLU A 1 201 ? -6.750 14.277 -1.281 1.00 97.06 201 GLU A N 1
ATOM 1626 C CA . GLU A 1 201 ? -7.022 15.293 -0.263 1.00 97.06 201 GLU A CA 1
ATOM 1627 C C . GLU A 1 201 ? -8.105 14.827 0.722 1.00 97.06 201 GLU A C 1
ATOM 1629 O O . GLU A 1 201 ? -7.949 14.952 1.937 1.00 97.06 201 GLU A O 1
ATOM 1634 N N . THR A 1 202 ? -9.179 14.214 0.217 1.00 97.12 202 THR A N 1
ATOM 1635 C CA . THR A 1 202 ? -10.259 13.679 1.060 1.00 97.12 202 THR A CA 1
ATOM 1636 C C . THR A 1 202 ? -9.766 12.535 1.956 1.00 97.12 202 THR A C 1
ATOM 1638 O O . THR A 1 202 ? -10.088 12.509 3.146 1.00 97.12 202 THR A O 1
ATOM 1641 N N . ILE A 1 203 ? -8.959 11.615 1.416 1.00 96.44 203 ILE A N 1
ATOM 1642 C CA . ILE A 1 203 ? -8.335 10.515 2.168 1.00 96.44 203 ILE A CA 1
ATOM 1643 C C . ILE A 1 203 ? -7.435 11.086 3.262 1.00 96.44 203 ILE A C 1
ATOM 1645 O O . ILE A 1 203 ? -7.598 10.735 4.428 1.00 96.44 203 ILE A O 1
ATOM 1649 N N . GLN A 1 204 ? -6.547 12.020 2.920 1.00 95.69 204 GLN A N 1
ATOM 1650 C CA . GLN A 1 204 ? -5.616 12.626 3.867 1.00 95.69 204 GLN A CA 1
ATOM 1651 C C . GLN A 1 204 ? -6.345 13.372 4.990 1.00 95.69 204 GLN A C 1
ATOM 1653 O O . GLN A 1 204 ? -5.972 13.248 6.159 1.00 95.69 204 GLN A O 1
ATOM 1658 N N . ASN A 1 205 ? -7.409 14.109 4.664 1.00 97.00 205 ASN A N 1
ATOM 1659 C CA . ASN A 1 205 ? -8.250 14.779 5.655 1.00 97.00 205 ASN A CA 1
ATOM 1660 C C . ASN A 1 205 ? -8.920 13.767 6.590 1.00 97.00 205 ASN A C 1
ATOM 1662 O O . ASN A 1 205 ? -8.954 13.977 7.805 1.00 97.00 205 ASN A O 1
ATOM 1666 N N . ARG A 1 206 ? -9.411 12.645 6.050 1.00 96.88 206 ARG A N 1
ATOM 1667 C CA . ARG A 1 206 ? -10.037 11.585 6.845 1.00 96.88 206 ARG A CA 1
ATOM 1668 C C . ARG A 1 206 ? -9.035 10.874 7.754 1.00 96.88 206 ARG A C 1
ATOM 1670 O O . ARG A 1 206 ? -9.323 10.704 8.936 1.00 96.88 206 ARG A O 1
ATOM 1677 N N . VAL A 1 207 ? -7.859 10.519 7.238 1.00 96.31 207 VAL A N 1
ATOM 1678 C CA . VAL A 1 207 ? -6.760 9.936 8.025 1.00 96.31 207 VAL A CA 1
ATOM 1679 C C . VAL A 1 207 ? -6.367 10.885 9.153 1.00 96.31 207 VAL A C 1
ATOM 1681 O O . VAL A 1 207 ? -6.354 10.485 10.313 1.00 96.31 207 VAL A O 1
ATOM 1684 N N . THR A 1 208 ? -6.166 12.168 8.841 1.00 96.88 208 THR A N 1
ATOM 1685 C CA . THR A 1 208 ? -5.827 13.189 9.844 1.00 96.88 208 THR A CA 1
ATOM 1686 C C . THR A 1 208 ? -6.911 13.283 10.921 1.00 96.88 208 THR A C 1
ATOM 1688 O O . THR A 1 208 ? -6.596 13.306 12.107 1.00 96.88 208 THR A O 1
ATOM 1691 N N . ALA A 1 209 ? -8.194 13.261 10.544 1.00 96.94 209 ALA A N 1
ATOM 1692 C CA . ALA A 1 209 ? -9.298 13.281 11.504 1.00 96.94 209 ALA A CA 1
ATOM 1693 C C . ALA A 1 209 ? -9.280 12.066 12.453 1.00 96.94 209 ALA A C 1
ATOM 1695 O O . ALA A 1 209 ? -9.521 12.226 13.652 1.00 96.94 209 ALA A O 1
ATOM 1696 N N . LEU A 1 210 ? -8.956 10.871 11.945 1.00 96.25 210 LEU A N 1
ATOM 1697 C CA . LEU A 1 210 ? -8.804 9.658 12.757 1.00 96.25 210 LEU A CA 1
ATOM 1698 C C . LEU A 1 210 ? -7.582 9.736 13.685 1.00 96.25 210 LEU A C 1
ATOM 1700 O O . LEU A 1 210 ? -7.668 9.314 14.839 1.00 96.25 210 LEU A O 1
ATOM 1704 N N . GLU A 1 211 ? -6.475 10.309 13.217 1.00 95.69 211 GLU A N 1
ATOM 1705 C CA . GLU A 1 211 ? -5.231 10.460 13.980 1.00 95.69 211 GLU A CA 1
ATOM 1706 C C . GLU A 1 211 ? -5.316 11.533 15.074 1.00 95.69 211 GLU A C 1
ATOM 1708 O O . GLU A 1 211 ? -4.735 11.360 16.143 1.00 95.69 211 GLU A O 1
ATOM 1713 N N . THR A 1 212 ? -6.045 12.630 14.843 1.00 97.06 212 THR A N 1
ATOM 1714 C CA . THR A 1 212 ? -6.164 13.734 15.813 1.00 97.06 212 THR A CA 1
ATOM 1715 C C . THR A 1 212 ? -7.381 13.622 16.727 1.00 97.06 212 THR A C 1
ATOM 1717 O O . THR A 1 212 ? -7.442 14.298 17.754 1.00 97.06 212 THR A O 1
ATOM 1720 N N . GLY A 1 213 ? -8.374 12.805 16.365 1.00 96.44 213 GLY A N 1
ATOM 1721 C CA . GLY A 1 213 ? -9.598 12.647 17.147 1.00 96.44 213 GLY A CA 1
ATOM 1722 C C . GLY A 1 213 ? -9.300 12.082 18.543 1.00 96.44 213 GLY A C 1
ATOM 1723 O O . GLY A 1 213 ? -8.657 11.040 18.638 1.00 96.44 213 GLY A O 1
ATOM 1724 N N . PRO A 1 214 ? -9.785 12.686 19.644 1.00 95.19 214 PRO A N 1
ATOM 1725 C CA . PRO A 1 214 ? -9.405 12.277 21.004 1.00 95.19 214 PRO A CA 1
ATOM 1726 C C . PRO A 1 214 ? -9.768 10.821 21.310 1.00 95.19 214 PRO A C 1
ATOM 1728 O O . PRO A 1 214 ? -9.090 10.139 22.073 1.00 95.19 214 PRO A O 1
ATOM 1731 N N . GLU A 1 215 ? -10.832 10.331 20.682 1.00 91.56 215 GLU A N 1
ATOM 1732 C CA . GLU A 1 215 ? -11.318 8.978 20.890 1.00 91.56 215 GLU A CA 1
ATOM 1733 C C . GLU A 1 215 ? -10.710 7.942 19.919 1.00 91.56 215 GLU A C 1
ATOM 1735 O O . GLU A 1 215 ? -10.803 6.740 20.167 1.00 91.56 215 GLU A O 1
ATOM 1740 N N . THR A 1 216 ? -10.114 8.377 18.803 1.00 95.69 216 THR A N 1
ATOM 1741 C CA . THR A 1 216 ? -9.562 7.507 17.743 1.00 95.69 216 THR A CA 1
ATOM 1742 C C . THR A 1 216 ? -8.039 7.547 17.667 1.00 95.69 216 THR A C 1
ATOM 1744 O O . THR A 1 216 ? -7.443 6.568 17.229 1.00 95.69 216 THR A O 1
ATOM 1747 N N . ALA A 1 217 ? -7.399 8.609 18.159 1.00 95.44 217 ALA A N 1
ATOM 1748 C CA . ALA A 1 217 ? -5.962 8.853 18.055 1.00 95.44 217 ALA A CA 1
ATOM 1749 C C . ALA A 1 217 ? -5.119 7.694 18.596 1.00 95.44 217 ALA A C 1
ATOM 1751 O O . ALA A 1 217 ? -4.179 7.240 17.944 1.00 95.44 217 ALA A O 1
ATOM 1752 N N . LEU A 1 218 ? -5.476 7.164 19.773 1.00 94.94 218 LEU A N 1
ATOM 1753 C CA . LEU A 1 218 ? -4.767 6.024 20.359 1.00 94.94 218 LEU A CA 1
ATOM 1754 C C . LEU A 1 218 ? -4.878 4.781 19.469 1.00 94.94 218 LEU A C 1
ATOM 1756 O O . LEU A 1 218 ? -3.890 4.077 19.268 1.00 94.94 218 LEU A O 1
ATOM 1760 N N . ALA A 1 219 ? -6.073 4.521 18.937 1.00 94.62 219 ALA A N 1
ATOM 1761 C CA . ALA A 1 219 ? -6.309 3.381 18.068 1.00 94.62 219 ALA A CA 1
ATOM 1762 C C . ALA A 1 219 ? -5.550 3.514 16.743 1.00 94.62 219 ALA A C 1
ATOM 1764 O O . ALA A 1 219 ? -4.845 2.587 16.353 1.00 94.62 219 ALA A O 1
ATOM 1765 N N . ALA A 1 220 ? -5.621 4.687 16.110 1.00 95.56 220 ALA A N 1
ATOM 1766 C CA . ALA A 1 220 ? -4.888 4.998 14.889 1.00 95.56 220 ALA A CA 1
ATOM 1767 C C . ALA A 1 220 ? -3.375 4.829 15.088 1.00 95.56 220 ALA A C 1
ATOM 1769 O O . ALA A 1 220 ? -2.711 4.173 14.288 1.00 95.56 220 ALA A O 1
ATOM 1770 N N . ARG A 1 221 ? -2.831 5.327 16.207 1.00 95.50 221 ARG A N 1
ATOM 1771 C CA . ARG A 1 221 ? -1.401 5.207 16.513 1.00 95.50 221 ARG A CA 1
ATOM 1772 C C . ARG A 1 221 ? -0.960 3.763 16.738 1.00 95.50 221 ARG A C 1
ATOM 1774 O O . ARG A 1 221 ? 0.103 3.364 16.269 1.00 95.50 221 ARG A O 1
ATOM 1781 N N . LEU A 1 222 ? -1.744 2.975 17.469 1.00 93.94 222 LEU A N 1
ATOM 1782 C CA . LEU A 1 222 ? -1.448 1.556 17.676 1.00 93.94 222 LEU A CA 1
ATOM 1783 C C . LEU A 1 222 ? -1.514 0.775 16.356 1.00 93.94 222 LEU A C 1
ATOM 1785 O O . LEU A 1 222 ? -0.651 -0.068 16.111 1.00 93.94 222 LEU A O 1
ATOM 1789 N N . HIS A 1 223 ? -2.480 1.099 15.491 1.00 93.62 223 HIS A N 1
ATOM 1790 C CA . HIS A 1 223 ? -2.610 0.504 14.161 1.00 93.62 223 HIS A CA 1
ATOM 1791 C C . HIS A 1 223 ? -1.409 0.835 13.273 1.00 93.62 223 HIS A C 1
ATOM 1793 O O . HIS A 1 223 ? -0.809 -0.055 12.681 1.00 93.62 223 HIS A O 1
ATOM 1799 N N . GLU A 1 224 ? -0.978 2.097 13.256 1.00 94.62 224 GLU A N 1
ATOM 1800 C CA . GLU A 1 224 ? 0.212 2.545 12.529 1.00 94.62 224 GLU A CA 1
ATOM 1801 C C . GLU A 1 224 ? 1.470 1.758 12.946 1.00 94.62 224 GLU A C 1
ATOM 1803 O O . GLU A 1 224 ? 2.235 1.292 12.098 1.00 94.62 224 GLU A O 1
ATOM 1808 N N . LEU A 1 225 ? 1.675 1.565 14.255 1.00 95.31 225 LEU A N 1
ATOM 1809 C CA . LEU A 1 225 ? 2.804 0.794 14.785 1.00 95.31 225 LEU A CA 1
ATOM 1810 C C . LEU A 1 225 ? 2.712 -0.692 14.419 1.00 95.31 225 LEU A C 1
ATOM 1812 O O . LEU A 1 225 ? 3.723 -1.293 14.041 1.00 95.31 225 LEU A O 1
ATOM 1816 N N . ALA A 1 226 ? 1.516 -1.279 14.512 1.00 91.38 226 ALA A N 1
ATOM 1817 C CA . ALA A 1 226 ? 1.274 -2.652 14.084 1.00 91.38 226 ALA A CA 1
ATOM 1818 C C . ALA A 1 226 ? 1.591 -2.817 12.592 1.00 91.38 226 ALA A C 1
ATOM 1820 O O . ALA A 1 226 ? 2.319 -3.734 12.221 1.00 91.38 226 ALA A O 1
ATOM 1821 N N . ARG A 1 227 ? 1.165 -1.867 11.754 1.00 92.31 227 ARG A N 1
ATOM 1822 C CA . ARG A 1 227 ? 1.470 -1.842 10.321 1.00 92.31 227 ARG A CA 1
ATOM 1823 C C . ARG A 1 227 ? 2.970 -1.769 10.048 1.00 92.31 227 ARG A C 1
ATOM 1825 O O . ARG A 1 227 ? 3.461 -2.494 9.188 1.00 92.31 227 ARG A O 1
ATOM 1832 N N . TYR A 1 228 ? 3.729 -0.941 10.770 1.00 95.00 228 TYR A N 1
ATOM 1833 C CA . TYR A 1 228 ? 5.189 -0.899 10.599 1.00 95.00 228 TYR A CA 1
ATOM 1834 C C . TYR A 1 228 ? 5.850 -2.226 10.937 1.00 95.00 228 TYR A C 1
ATOM 1836 O O . TYR A 1 228 ? 6.712 -2.689 10.191 1.00 95.00 228 TYR A O 1
ATOM 1844 N N . ARG A 1 229 ? 5.434 -2.856 12.036 1.00 94.75 229 ARG A N 1
ATOM 1845 C CA . ARG A 1 229 ? 5.912 -4.191 12.393 1.00 94.75 229 ARG A CA 1
ATOM 1846 C C . ARG A 1 229 ? 5.584 -5.195 11.287 1.00 94.75 229 ARG A C 1
ATOM 1848 O O . ARG A 1 229 ? 6.467 -5.929 10.854 1.00 94.75 229 ARG A O 1
ATOM 1855 N N . ASP A 1 230 ? 4.346 -5.198 10.813 1.00 89.94 230 ASP A N 1
ATOM 1856 C CA . ASP A 1 230 ? 3.872 -6.158 9.820 1.00 89.94 230 ASP A CA 1
ATOM 1857 C C . ASP A 1 230 ? 4.569 -5.955 8.461 1.00 89.94 230 ASP A C 1
ATOM 1859 O O . ASP A 1 230 ? 4.990 -6.927 7.834 1.00 89.94 230 ASP A O 1
ATOM 1863 N N . GLY A 1 231 ? 4.807 -4.706 8.046 1.00 90.94 231 GLY A N 1
ATOM 1864 C CA . GLY A 1 231 ? 5.603 -4.378 6.859 1.00 90.94 231 GLY A CA 1
ATOM 1865 C C . GLY A 1 231 ? 7.056 -4.855 6.965 1.00 90.94 231 GLY A C 1
ATOM 1866 O O . GLY A 1 231 ? 7.595 -5.434 6.019 1.00 90.94 231 GLY A O 1
ATOM 1867 N N . LEU A 1 232 ? 7.693 -4.706 8.133 1.00 92.75 232 LEU A N 1
ATOM 1868 C CA . LEU A 1 232 ? 9.042 -5.239 8.361 1.00 92.75 232 LEU A CA 1
ATOM 1869 C C . LEU A 1 232 ? 9.089 -6.768 8.273 1.00 92.75 232 LEU A C 1
ATOM 1871 O O . LEU A 1 232 ? 10.059 -7.314 7.752 1.00 92.75 232 LEU A O 1
ATOM 1875 N N . VAL A 1 233 ? 8.054 -7.460 8.751 1.00 90.56 233 VAL A N 1
ATOM 1876 C CA . VAL A 1 233 ? 7.976 -8.926 8.681 1.00 90.56 233 VAL A CA 1
ATOM 1877 C C . VAL A 1 233 ? 7.720 -9.397 7.248 1.00 90.56 233 VAL A C 1
ATOM 1879 O O . VAL A 1 233 ? 8.412 -10.293 6.764 1.00 90.56 233 VAL A O 1
ATOM 1882 N N . ARG A 1 234 ? 6.742 -8.799 6.559 1.00 87.12 234 ARG A N 1
ATOM 1883 C CA . ARG A 1 234 ? 6.281 -9.254 5.239 1.00 87.12 234 ARG A CA 1
ATOM 1884 C C . ARG A 1 234 ? 7.185 -8.785 4.107 1.00 87.12 234 ARG A C 1
ATOM 1886 O O . ARG A 1 234 ? 7.610 -9.579 3.272 1.00 87.12 234 ARG A O 1
ATOM 1893 N N . ASP A 1 235 ? 7.466 -7.491 4.082 1.00 87.00 235 ASP A N 1
ATOM 1894 C CA . ASP A 1 235 ? 8.103 -6.820 2.953 1.00 87.00 235 ASP A CA 1
ATOM 1895 C C . ASP A 1 235 ? 9.560 -6.444 3.238 1.00 87.00 235 ASP A C 1
ATOM 1897 O O . ASP A 1 235 ? 10.250 -5.949 2.347 1.00 87.00 235 ASP A O 1
ATOM 1901 N N . ARG A 1 236 ? 10.045 -6.690 4.467 1.00 91.44 236 ARG A N 1
ATOM 1902 C CA . ARG A 1 236 ? 11.336 -6.187 4.972 1.00 91.44 236 ARG A CA 1
ATOM 1903 C C . ARG A 1 236 ? 11.441 -4.663 4.875 1.00 91.44 236 ARG A C 1
ATOM 1905 O O . ARG A 1 236 ? 12.538 -4.111 4.804 1.00 91.44 236 ARG A O 1
ATOM 1912 N N . PHE A 1 237 ? 10.297 -3.980 4.874 1.00 94.19 237 PHE A N 1
ATOM 1913 C CA . PHE A 1 237 ? 10.201 -2.542 4.679 1.00 94.19 237 PHE A CA 1
ATOM 1914 C C . PHE A 1 237 ? 8.979 -1.974 5.405 1.00 94.19 237 PHE A C 1
ATOM 1916 O O . PHE A 1 237 ? 7.898 -2.548 5.355 1.00 94.19 237 PHE A O 1
ATOM 1923 N N . ALA A 1 238 ? 9.140 -0.820 6.053 1.00 94.25 238 ALA A N 1
ATOM 1924 C CA . ALA A 1 238 ? 8.043 -0.086 6.679 1.00 94.25 238 ALA A CA 1
ATOM 1925 C C . ALA A 1 238 ? 7.923 1.318 6.081 1.00 94.25 238 ALA A C 1
ATO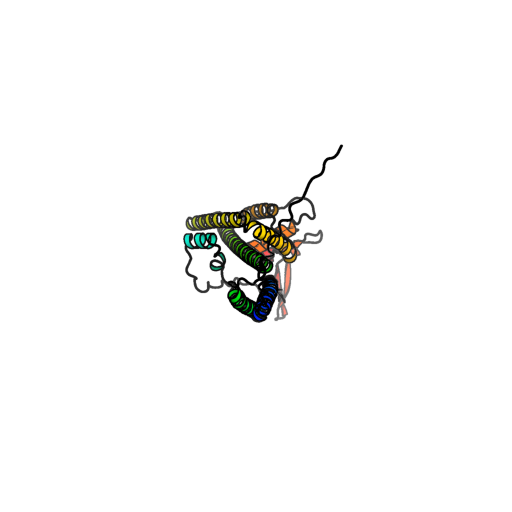M 1927 O O . ALA A 1 238 ? 8.895 2.081 6.066 1.00 94.25 238 ALA A O 1
ATOM 1928 N N . GLU A 1 239 ? 6.716 1.678 5.642 1.00 92.69 239 GLU A N 1
ATOM 1929 C CA . GLU A 1 239 ? 6.397 3.003 5.099 1.00 92.69 239 GLU A CA 1
ATOM 1930 C C . GLU A 1 239 ? 6.266 4.076 6.193 1.00 92.69 239 GLU A C 1
ATOM 1932 O O . GLU A 1 239 ? 5.196 4.633 6.442 1.00 92.69 239 GLU A O 1
ATOM 1937 N N . THR A 1 240 ? 7.366 4.404 6.862 1.00 94.50 240 THR A N 1
ATOM 1938 C CA . THR A 1 240 ? 7.374 5.530 7.803 1.00 94.50 240 THR A CA 1
ATOM 1939 C C . THR A 1 240 ? 7.212 6.870 7.066 1.00 94.50 240 THR A C 1
ATOM 1941 O O . THR A 1 240 ? 7.526 6.956 5.873 1.00 94.50 240 THR A O 1
ATOM 1944 N N . PRO A 1 241 ? 6.811 7.968 7.741 1.00 91.69 241 PRO A N 1
ATOM 1945 C CA . PRO A 1 241 ? 6.595 9.257 7.077 1.00 91.69 241 PRO A CA 1
ATOM 1946 C C . PRO A 1 241 ? 7.834 9.785 6.341 1.00 91.69 241 PRO A C 1
ATOM 1948 O O . PRO A 1 241 ? 7.725 10.429 5.300 1.00 91.69 241 PRO A O 1
ATOM 1951 N N . SER A 1 242 ? 9.038 9.490 6.847 1.00 92.25 242 SER A N 1
ATOM 1952 C CA . SER A 1 242 ? 10.287 9.835 6.162 1.00 92.25 242 SER A CA 1
ATOM 1953 C C . SER A 1 242 ? 10.517 8.991 4.907 1.00 92.25 242 SER A C 1
ATOM 1955 O O . SER A 1 242 ? 11.004 9.515 3.908 1.00 92.25 242 SER A O 1
ATOM 1957 N N . ARG A 1 243 ? 10.138 7.708 4.921 1.00 93.88 243 ARG A N 1
ATOM 1958 C CA . ARG A 1 243 ? 10.240 6.809 3.764 1.00 93.88 243 ARG A CA 1
ATOM 1959 C C . ARG A 1 243 ? 9.208 7.127 2.689 1.00 93.88 243 ARG A C 1
ATOM 1961 O O . ARG A 1 243 ? 9.588 7.143 1.522 1.00 93.88 243 ARG A O 1
ATOM 1968 N N . LYS A 1 244 ? 7.975 7.485 3.063 1.00 93.00 244 LYS A N 1
ATOM 1969 C CA . LYS A 1 244 ? 6.927 7.930 2.124 1.00 93.00 244 LYS A CA 1
ATOM 1970 C C . LYS A 1 244 ? 7.391 9.092 1.240 1.00 93.00 244 LYS A C 1
ATOM 1972 O O . LYS A 1 244 ? 7.196 9.054 0.032 1.00 93.00 244 LYS A O 1
ATOM 1977 N N . LYS A 1 245 ? 8.114 10.068 1.806 1.00 93.88 245 LYS A N 1
ATOM 1978 C CA . LYS A 1 245 ? 8.703 11.179 1.031 1.00 93.88 245 LYS A CA 1
ATOM 1979 C C . LYS A 1 245 ? 9.659 10.696 -0.064 1.00 93.88 245 LYS A C 1
ATOM 1981 O O . LYS A 1 245 ? 9.599 11.190 -1.184 1.00 93.88 245 LYS A O 1
ATOM 1986 N N . TYR A 1 246 ? 10.527 9.730 0.243 1.00 94.50 246 TYR A N 1
ATOM 1987 C CA . TYR A 1 246 ? 11.446 9.167 -0.750 1.00 94.50 246 TYR A CA 1
ATOM 1988 C C . TYR A 1 246 ? 10.714 8.346 -1.813 1.00 94.50 246 TYR A C 1
ATOM 1990 O O . TYR A 1 246 ? 11.042 8.468 -2.989 1.00 94.50 246 TYR A O 1
ATOM 1998 N N . LEU A 1 247 ? 9.721 7.545 -1.413 1.00 95.38 247 LEU A N 1
ATOM 1999 C CA . LEU A 1 247 ? 8.889 6.777 -2.344 1.00 95.38 247 LEU A CA 1
ATOM 2000 C C . LEU A 1 247 ? 8.201 7.703 -3.353 1.00 95.38 247 LEU A C 1
ATOM 2002 O O . LEU A 1 247 ? 8.295 7.460 -4.550 1.00 95.38 247 LEU A O 1
ATOM 2006 N N . GLU A 1 248 ? 7.614 8.804 -2.883 1.00 93.94 248 GLU A N 1
ATOM 2007 C CA . GLU A 1 248 ? 6.953 9.803 -3.728 1.00 93.94 248 GLU A CA 1
ATOM 2008 C C . GLU A 1 248 ? 7.930 10.496 -4.693 1.00 93.94 248 GLU A C 1
ATOM 2010 O O . GLU A 1 248 ? 7.646 10.655 -5.879 1.00 93.94 248 GLU A O 1
ATOM 2015 N N . MET A 1 249 ? 9.131 10.858 -4.227 1.00 94.50 249 MET A N 1
ATOM 2016 C CA . MET A 1 249 ? 10.166 11.423 -5.104 1.00 94.50 249 MET A CA 1
ATOM 2017 C C . MET A 1 249 ? 10.570 10.455 -6.222 1.00 94.50 249 MET A C 1
ATOM 2019 O O . MET A 1 249 ? 10.723 10.864 -7.372 1.00 94.50 249 MET A O 1
ATOM 2023 N N . ILE A 1 250 ? 10.754 9.175 -5.891 1.00 95.31 250 ILE A N 1
ATOM 2024 C CA . ILE A 1 250 ? 11.151 8.147 -6.860 1.00 95.31 250 ILE A CA 1
ATOM 2025 C C . ILE A 1 250 ? 10.005 7.856 -7.826 1.00 95.31 250 ILE A C 1
ATOM 2027 O O . ILE A 1 250 ? 10.245 7.771 -9.028 1.00 95.31 250 ILE A O 1
ATOM 2031 N N . ARG A 1 251 ? 8.771 7.764 -7.318 1.00 94.81 251 ARG A N 1
ATOM 2032 C CA . ARG A 1 251 ? 7.557 7.592 -8.118 1.00 94.81 251 ARG A CA 1
ATOM 2033 C C . ARG A 1 251 ? 7.477 8.654 -9.213 1.00 94.81 251 ARG A C 1
ATOM 2035 O O . ARG A 1 251 ? 7.400 8.285 -10.379 1.00 94.81 251 ARG A O 1
ATOM 2042 N N . ARG A 1 252 ? 7.605 9.941 -8.872 1.00 92.25 252 ARG A N 1
ATOM 2043 C CA . ARG A 1 252 ? 7.577 11.043 -9.858 1.00 92.25 252 ARG A CA 1
ATOM 2044 C C . ARG A 1 252 ? 8.653 10.912 -10.932 1.00 92.25 252 ARG A C 1
ATOM 2046 O O . ARG A 1 252 ? 8.390 11.101 -12.115 1.00 92.25 252 ARG A O 1
ATOM 2053 N N . LEU A 1 253 ? 9.876 10.550 -10.542 1.00 93.50 253 LEU A N 1
ATOM 2054 C CA . LEU A 1 253 ? 10.959 10.326 -11.504 1.00 93.50 253 LEU A CA 1
ATOM 2055 C C . LEU A 1 253 ? 10.648 9.147 -12.439 1.00 93.50 253 LEU A C 1
ATOM 2057 O O . LEU A 1 253 ? 10.919 9.223 -13.637 1.00 93.50 253 LEU A O 1
ATOM 2061 N N . TRP A 1 254 ? 10.049 8.076 -11.919 1.00 92.56 254 TRP A N 1
ATOM 2062 C CA . TRP A 1 254 ? 9.625 6.927 -12.719 1.00 92.56 254 TRP A CA 1
ATOM 2063 C C . TRP A 1 254 ? 8.448 7.244 -13.647 1.00 92.56 254 TRP A C 1
ATOM 2065 O O . TRP A 1 254 ? 8.432 6.750 -14.773 1.00 92.56 254 TRP A O 1
ATOM 2075 N N . GLU A 1 255 ? 7.505 8.092 -13.231 1.00 90.12 255 GLU A N 1
ATOM 2076 C CA . GLU A 1 255 ? 6.411 8.594 -14.081 1.00 90.12 255 GLU A CA 1
ATOM 2077 C C . GLU A 1 255 ? 6.948 9.366 -15.295 1.00 90.12 255 GLU A C 1
ATOM 2079 O O . GLU A 1 255 ? 6.429 9.239 -16.405 1.00 90.12 255 GLU A O 1
ATOM 2084 N N . GLU A 1 256 ? 8.040 10.110 -15.108 1.00 88.88 256 GLU A N 1
ATOM 2085 C CA . GLU A 1 256 ? 8.766 10.804 -16.178 1.00 88.88 256 GLU A CA 1
ATOM 2086 C C . GLU A 1 256 ? 9.647 9.867 -17.029 1.00 88.88 256 GLU A C 1
ATOM 2088 O O . GLU A 1 256 ? 10.270 10.307 -17.997 1.00 88.88 256 GLU A O 1
ATOM 2093 N N . GLY A 1 257 ? 9.722 8.578 -16.683 1.00 88.94 257 GLY A N 1
ATOM 2094 C CA . GLY A 1 257 ? 10.576 7.595 -17.349 1.00 88.94 257 GLY A CA 1
ATOM 2095 C C . GLY A 1 257 ? 12.071 7.789 -17.079 1.00 88.94 257 GLY A C 1
ATOM 2096 O O . GLY A 1 257 ? 12.896 7.348 -17.881 1.00 88.94 257 GLY A O 1
ATOM 2097 N N . LYS A 1 258 ? 12.439 8.467 -15.984 1.00 91.88 258 LYS A N 1
ATOM 2098 C CA . LYS A 1 258 ? 13.837 8.690 -15.597 1.00 91.88 258 LYS A CA 1
ATOM 2099 C C . LYS A 1 258 ? 14.389 7.508 -14.806 1.00 91.88 258 LYS A C 1
ATOM 2101 O O . LYS A 1 258 ? 13.732 6.955 -13.924 1.00 91.88 258 LYS A O 1
ATOM 2106 N N . ASN A 1 259 ? 15.653 7.190 -15.069 1.00 93.06 259 ASN A N 1
ATOM 2107 C CA . ASN A 1 259 ? 16.422 6.264 -14.244 1.00 93.06 259 ASN A CA 1
ATOM 2108 C C . ASN A 1 259 ? 16.788 6.937 -12.918 1.00 93.06 259 ASN A C 1
ATOM 2110 O O . ASN A 1 259 ? 17.164 8.110 -12.895 1.00 93.06 259 ASN A O 1
ATOM 2114 N N . VAL A 1 260 ? 16.704 6.186 -11.821 1.00 95.06 260 VAL A N 1
ATOM 2115 C CA . VAL A 1 260 ? 16.965 6.700 -10.473 1.00 95.06 260 VAL A CA 1
ATOM 2116 C C . VAL A 1 260 ? 18.151 5.966 -9.870 1.00 95.06 260 VAL A C 1
ATOM 2118 O O . VAL A 1 260 ? 18.190 4.739 -9.866 1.00 95.06 260 VAL A O 1
ATOM 2121 N N . PHE A 1 261 ? 19.097 6.727 -9.327 1.00 95.31 261 PHE A N 1
ATOM 2122 C CA . PHE A 1 261 ? 20.246 6.208 -8.598 1.00 95.31 261 PHE A CA 1
ATOM 2123 C C . PHE A 1 261 ? 20.194 6.702 -7.151 1.00 95.31 261 PHE A C 1
ATOM 2125 O O . PHE A 1 261 ? 20.200 7.909 -6.907 1.00 95.31 261 PHE A O 1
ATOM 2132 N N . LEU A 1 262 ? 20.114 5.777 -6.190 1.00 93.00 262 LEU A N 1
ATOM 2133 C CA . LEU A 1 262 ? 20.066 6.116 -4.768 1.00 93.00 262 LEU A CA 1
ATOM 2134 C C . LEU A 1 262 ? 21.466 6.096 -4.162 1.00 93.00 262 LEU A C 1
ATOM 2136 O O . LEU A 1 262 ? 22.109 5.052 -4.066 1.00 93.00 262 LEU A O 1
ATOM 2140 N N . THR A 1 263 ? 21.905 7.252 -3.679 1.00 92.31 263 THR A N 1
ATOM 2141 C CA . THR A 1 263 ? 23.160 7.407 -2.941 1.00 92.31 263 THR A CA 1
ATOM 2142 C C . THR A 1 263 ? 22.912 7.407 -1.431 1.00 92.31 263 THR A C 1
ATOM 2144 O O . THR A 1 263 ? 21.807 7.667 -0.958 1.00 92.31 263 THR A O 1
ATOM 2147 N N . GLY A 1 264 ? 23.941 7.073 -0.648 1.00 91.75 264 GLY A N 1
ATOM 2148 C CA . GLY A 1 264 ? 23.897 7.123 0.817 1.00 91.75 264 GLY A CA 1
ATOM 2149 C C . GLY A 1 264 ? 24.566 5.924 1.481 1.00 91.75 264 GLY A C 1
ATOM 2150 O O . GLY A 1 264 ? 24.953 4.965 0.809 1.00 91.75 264 GLY A O 1
ATOM 2151 N N . ALA A 1 265 ? 24.662 5.959 2.811 1.00 92.00 265 ALA A N 1
ATOM 2152 C CA . ALA A 1 265 ? 25.341 4.936 3.608 1.00 92.00 265 ALA A CA 1
ATOM 2153 C C . ALA A 1 265 ? 24.818 3.513 3.331 1.00 92.00 265 ALA A C 1
ATOM 2155 O O . ALA A 1 265 ? 23.636 3.306 3.025 1.00 92.00 265 ALA A O 1
ATOM 2156 N N . THR A 1 266 ? 25.703 2.521 3.418 1.00 88.56 266 THR A N 1
ATOM 2157 C CA . THR A 1 266 ? 25.369 1.094 3.296 1.00 88.56 266 THR A CA 1
ATOM 2158 C C . THR A 1 266 ? 24.425 0.653 4.419 1.00 88.56 266 THR A C 1
ATOM 2160 O O . THR A 1 266 ? 24.415 1.245 5.493 1.00 88.56 266 THR A O 1
ATOM 2163 N N . GLY A 1 267 ? 23.593 -0.364 4.170 1.00 87.44 267 GLY A N 1
ATOM 2164 C CA . GLY A 1 267 ? 22.659 -0.894 5.177 1.00 87.44 267 GLY A CA 1
ATOM 2165 C C . GLY A 1 267 ? 21.430 -0.020 5.474 1.00 87.44 267 GLY A C 1
ATOM 2166 O O . GLY A 1 267 ? 20.648 -0.344 6.357 1.00 87.44 267 GLY A O 1
ATOM 2167 N N . THR A 1 268 ? 21.208 1.071 4.732 1.00 89.25 268 THR A N 1
ATOM 2168 C CA . THR A 1 268 ? 20.049 1.974 4.917 1.00 89.25 268 THR A CA 1
ATOM 2169 C C . THR A 1 268 ? 18.752 1.500 4.246 1.00 89.25 268 THR A C 1
ATOM 2171 O O . THR A 1 268 ? 17.757 2.234 4.259 1.00 89.25 268 THR A O 1
ATOM 2174 N N . GLY A 1 269 ? 18.745 0.297 3.662 1.00 91.12 269 GLY A N 1
ATOM 2175 C CA . GLY A 1 269 ? 17.572 -0.302 3.017 1.00 91.12 269 GLY A CA 1
ATOM 2176 C C . GLY A 1 269 ? 17.220 0.293 1.648 1.00 91.12 269 GLY A C 1
ATOM 2177 O O . GLY A 1 269 ? 16.043 0.451 1.336 1.00 91.12 269 GLY A O 1
ATOM 2178 N N . LYS A 1 270 ? 18.216 0.725 0.857 1.00 94.19 270 LYS A N 1
ATOM 2179 C CA . LYS A 1 270 ? 17.988 1.333 -0.473 1.00 94.19 270 LYS A CA 1
ATOM 2180 C C . LYS A 1 270 ? 17.385 0.329 -1.460 1.00 94.19 270 LYS A C 1
ATOM 2182 O O . LYS A 1 270 ? 16.447 0.663 -2.178 1.00 94.19 270 LYS A O 1
ATOM 2187 N N . THR A 1 271 ? 17.902 -0.895 -1.461 1.00 94.00 271 THR A N 1
ATOM 2188 C CA . THR A 1 271 ? 17.451 -1.976 -2.342 1.00 94.00 271 THR A CA 1
ATOM 2189 C C . THR A 1 271 ? 16.028 -2.401 -1.975 1.00 94.00 271 THR A C 1
ATOM 2191 O O . THR A 1 271 ? 15.162 -2.475 -2.843 1.00 94.00 271 THR A O 1
ATOM 2194 N N . GLU A 1 272 ? 15.740 -2.565 -0.682 1.00 94.75 272 GLU A N 1
ATOM 2195 C CA . GLU A 1 272 ? 14.408 -2.872 -0.151 1.00 94.75 272 GLU A CA 1
ATOM 2196 C C . GLU A 1 272 ? 13.391 -1.786 -0.504 1.00 94.75 272 GLU A C 1
ATOM 2198 O O . GLU A 1 272 ? 12.264 -2.109 -0.865 1.00 94.75 272 GLU A O 1
ATOM 2203 N N . LEU A 1 273 ? 13.795 -0.512 -0.472 1.00 95.25 273 LEU A N 1
ATOM 2204 C CA . LEU A 1 273 ? 12.942 0.605 -0.866 1.00 95.25 273 LEU A CA 1
ATOM 2205 C C . LEU A 1 273 ? 12.505 0.496 -2.334 1.00 95.25 273 LEU A C 1
ATOM 2207 O O . LEU A 1 273 ? 11.319 0.645 -2.630 1.00 95.25 273 LEU A O 1
ATOM 2211 N N . PHE A 1 274 ? 13.433 0.207 -3.252 1.00 95.31 274 PHE A N 1
ATOM 2212 C CA . PHE A 1 274 ? 13.083 0.016 -4.661 1.00 95.31 274 PHE A CA 1
ATOM 2213 C C . PHE A 1 274 ? 12.244 -1.239 -4.891 1.00 95.31 274 PHE A C 1
ATOM 2215 O O . PHE A 1 274 ? 11.295 -1.191 -5.671 1.00 95.31 274 PHE A O 1
ATOM 2222 N N . ILE A 1 275 ? 12.557 -2.347 -4.210 1.00 95.25 275 ILE A N 1
ATOM 2223 C CA . ILE A 1 275 ? 11.768 -3.584 -4.294 1.00 95.25 275 ILE A CA 1
ATOM 2224 C C . ILE A 1 275 ? 10.334 -3.331 -3.846 1.00 95.25 275 ILE A C 1
ATOM 2226 O O . ILE A 1 275 ? 9.391 -3.733 -4.529 1.00 95.25 275 ILE A O 1
ATOM 2230 N N . TYR A 1 276 ? 10.181 -2.654 -2.712 1.00 95.25 276 TYR A N 1
ATOM 2231 C CA . TYR A 1 276 ? 8.891 -2.307 -2.151 1.00 95.25 276 TYR A CA 1
ATOM 2232 C C . TYR A 1 276 ? 8.089 -1.422 -3.113 1.00 95.25 276 TYR A C 1
ATOM 2234 O O . TYR A 1 276 ? 6.970 -1.776 -3.479 1.00 95.25 276 TYR A O 1
ATOM 2242 N N . LEU A 1 277 ? 8.683 -0.329 -3.609 1.00 95.25 277 LEU A N 1
ATOM 2243 C CA . LEU A 1 277 ? 8.008 0.582 -4.537 1.00 95.25 277 LEU A CA 1
ATOM 2244 C C . LEU A 1 277 ? 7.648 -0.090 -5.869 1.00 95.25 277 LEU A C 1
ATOM 2246 O O . LEU A 1 277 ? 6.564 0.133 -6.402 1.00 95.25 277 LEU A O 1
ATOM 2250 N N . ALA A 1 278 ? 8.533 -0.938 -6.401 1.00 93.88 278 ALA A N 1
ATOM 2251 C CA . ALA A 1 278 ? 8.278 -1.697 -7.621 1.00 93.88 278 ALA A CA 1
ATOM 2252 C C . ALA A 1 278 ? 7.074 -2.633 -7.453 1.00 93.88 278 ALA A C 1
ATOM 2254 O O . ALA A 1 278 ? 6.161 -2.591 -8.275 1.00 93.88 278 ALA A O 1
ATOM 2255 N N . LYS A 1 279 ? 7.015 -3.403 -6.357 1.00 92.62 279 LYS A N 1
ATOM 2256 C CA . LYS A 1 279 ? 5.842 -4.229 -6.030 1.00 92.62 279 LYS A CA 1
ATOM 2257 C C . LYS A 1 279 ? 4.586 -3.378 -5.869 1.00 92.62 279 LYS A C 1
ATOM 2259 O O . LYS A 1 279 ? 3.538 -3.737 -6.401 1.00 92.62 279 LYS A O 1
ATOM 2264 N N . LYS A 1 280 ? 4.699 -2.248 -5.164 1.00 92.19 280 LYS A N 1
ATOM 2265 C CA . LYS A 1 280 ? 3.586 -1.335 -4.907 1.00 92.19 280 LYS A CA 1
ATOM 2266 C C . LYS A 1 280 ? 3.000 -0.785 -6.202 1.00 92.19 280 LYS A C 1
ATOM 2268 O O . LYS A 1 280 ? 1.792 -0.858 -6.354 1.00 92.19 280 LYS A O 1
ATOM 2273 N N . LEU A 1 281 ? 3.810 -0.305 -7.145 1.00 92.06 281 LEU A N 1
ATOM 2274 C CA . LEU A 1 281 ? 3.317 0.342 -8.370 1.00 92.06 281 LEU A CA 1
ATOM 2275 C C . LEU A 1 281 ? 3.024 -0.638 -9.516 1.00 92.06 281 LEU A C 1
ATOM 2277 O O . LEU A 1 281 ? 2.031 -0.476 -10.217 1.00 92.06 281 LEU A O 1
ATOM 2281 N N . TYR A 1 282 ? 3.856 -1.665 -9.701 1.00 89.38 282 TYR A N 1
ATOM 2282 C CA . TYR A 1 282 ? 3.752 -2.595 -10.835 1.00 89.38 282 TYR A CA 1
ATOM 2283 C C . TYR A 1 282 ? 3.003 -3.887 -10.489 1.00 89.38 282 TYR A C 1
ATOM 2285 O O . TYR A 1 282 ? 2.756 -4.707 -11.371 1.00 89.38 282 TYR A O 1
ATOM 2293 N N . GLY A 1 283 ? 2.670 -4.107 -9.212 1.00 87.38 283 GLY A N 1
ATOM 2294 C CA . GLY A 1 283 ? 1.972 -5.307 -8.741 1.00 87.38 283 GLY A CA 1
ATOM 2295 C C . GLY A 1 283 ? 2.807 -6.591 -8.791 1.00 87.38 283 GLY A C 1
ATOM 2296 O O . GLY A 1 283 ? 2.283 -7.667 -8.522 1.00 87.38 283 GLY A O 1
ATOM 2297 N N . GLN A 1 284 ? 4.094 -6.500 -9.133 1.00 87.38 284 GLN A N 1
ATOM 2298 C CA . GLN A 1 284 ? 5.008 -7.634 -9.259 1.00 87.38 284 GLN A CA 1
ATOM 2299 C C . GLN A 1 284 ? 6.407 -7.257 -8.755 1.00 87.38 284 GLN A C 1
ATOM 2301 O O . GLN A 1 284 ? 6.775 -6.078 -8.802 1.00 87.38 284 GLN A O 1
ATOM 2306 N N . PRO A 1 285 ? 7.197 -8.224 -8.254 1.00 89.62 285 PRO A N 1
ATOM 2307 C CA . PRO A 1 285 ? 8.572 -7.954 -7.859 1.00 89.62 285 PRO A CA 1
ATOM 2308 C C . PRO A 1 285 ? 9.408 -7.480 -9.060 1.00 89.62 285 PRO A C 1
ATOM 2310 O O . PRO A 1 285 ? 9.182 -7.932 -10.187 1.00 89.62 285 PRO A O 1
ATOM 2313 N N . PRO A 1 286 ? 10.376 -6.577 -8.833 1.00 94.12 286 PRO A N 1
ATOM 2314 C CA . PRO A 1 286 ? 11.306 -6.168 -9.874 1.00 94.12 286 PRO A CA 1
ATOM 2315 C C . PRO A 1 286 ? 12.274 -7.300 -10.214 1.00 94.12 286 PRO A C 1
ATOM 2317 O O . PRO A 1 286 ? 12.581 -8.151 -9.375 1.00 94.12 286 PRO A O 1
ATOM 2320 N N . GLU A 1 287 ? 12.821 -7.254 -11.424 1.00 94.75 287 GLU A N 1
ATOM 2321 C CA . GLU A 1 287 ? 13.998 -8.045 -11.764 1.00 94.75 287 GLU A CA 1
ATOM 2322 C C . GLU A 1 287 ? 15.226 -7.390 -11.119 1.00 94.75 287 GLU A C 1
ATOM 2324 O O . GLU A 1 287 ? 15.396 -6.170 -11.180 1.00 94.75 287 GLU A O 1
ATOM 2329 N N . ILE A 1 288 ? 16.082 -8.185 -10.477 1.00 94.38 288 ILE A N 1
ATOM 2330 C CA . ILE A 1 288 ? 17.281 -7.679 -9.798 1.00 94.38 288 ILE A CA 1
ATOM 2331 C C . ILE A 1 288 ? 18.511 -8.280 -10.464 1.00 94.38 288 ILE A C 1
ATOM 2333 O O . ILE A 1 288 ? 18.698 -9.501 -10.475 1.00 94.38 288 ILE A O 1
ATOM 2337 N N . ILE A 1 289 ? 19.381 -7.420 -10.982 1.00 93.62 289 ILE A N 1
ATOM 2338 C CA . ILE A 1 289 ? 20.705 -7.794 -11.468 1.00 93.62 289 ILE A CA 1
ATOM 2339 C C . ILE A 1 289 ? 21.703 -7.376 -10.398 1.00 93.62 289 ILE A C 1
ATOM 2341 O O . ILE A 1 289 ? 21.994 -6.194 -10.242 1.00 93.62 289 ILE A O 1
ATOM 2345 N N . ARG A 1 290 ? 22.215 -8.366 -9.664 1.00 91.38 290 ARG A N 1
ATOM 2346 C CA . ARG A 1 290 ? 23.308 -8.154 -8.717 1.00 91.38 290 ARG A CA 1
ATOM 2347 C C . ARG A 1 290 ? 24.612 -8.139 -9.494 1.00 91.38 290 ARG A C 1
ATOM 2349 O O . ARG A 1 290 ? 25.031 -9.180 -10.005 1.00 91.38 290 ARG A O 1
ATOM 2356 N N . GLY A 1 291 ? 25.194 -6.958 -9.631 1.00 86.81 291 GLY A N 1
ATOM 2357 C CA . GLY A 1 291 ? 26.456 -6.769 -10.316 1.00 86.81 291 GLY A CA 1
ATOM 2358 C C . GLY A 1 291 ? 27.581 -7.446 -9.545 1.00 86.81 291 GLY A C 1
ATOM 2359 O O . GLY A 1 291 ? 27.771 -7.231 -8.352 1.00 86.81 291 GLY A O 1
ATOM 2360 N N . SER A 1 292 ? 28.355 -8.268 -10.235 1.00 91.44 292 SER A N 1
ATOM 2361 C CA . SER A 1 292 ? 29.655 -8.732 -9.762 1.00 91.44 292 SER A CA 1
ATOM 2362 C C . SER A 1 292 ? 30.686 -8.507 -10.860 1.00 91.44 292 SER A C 1
ATOM 2364 O O . SER A 1 292 ? 30.325 -8.357 -12.027 1.00 91.44 292 SER A O 1
ATOM 2366 N N . GLU A 1 293 ? 31.974 -8.570 -10.527 1.00 89.81 293 GLU A N 1
ATOM 2367 C CA . GLU A 1 293 ? 33.055 -8.527 -11.527 1.00 89.81 293 GLU A CA 1
ATOM 2368 C C . GLU A 1 293 ? 32.923 -9.628 -12.599 1.00 89.81 293 GLU A C 1
ATOM 2370 O O . GLU A 1 293 ? 33.504 -9.531 -13.677 1.00 89.81 293 GLU A O 1
ATOM 2375 N N . ARG A 1 294 ? 32.140 -10.679 -12.317 1.00 90.19 294 ARG A N 1
ATOM 2376 C CA . ARG A 1 294 ? 31.884 -11.808 -13.219 1.00 90.19 294 ARG A CA 1
ATOM 2377 C C . ARG A 1 294 ? 30.615 -11.651 -14.057 1.00 90.19 294 ARG A C 1
ATOM 2379 O O . ARG A 1 294 ? 30.419 -12.440 -14.979 1.00 90.19 294 ARG A O 1
ATOM 2386 N N . THR A 1 295 ? 29.763 -10.674 -13.749 1.00 91.00 295 THR A N 1
ATOM 2387 C CA . THR A 1 295 ? 28.497 -10.451 -14.455 1.00 91.00 295 THR A CA 1
ATOM 2388 C C . THR A 1 295 ? 28.787 -9.876 -15.837 1.00 91.00 295 THR A C 1
ATOM 2390 O O . THR A 1 295 ? 29.064 -8.689 -16.002 1.00 91.00 295 THR A O 1
ATOM 2393 N N . GLY A 1 296 ? 28.765 -10.747 -16.843 1.00 92.31 296 GLY A N 1
ATOM 2394 C CA . GLY A 1 296 ? 29.069 -10.390 -18.224 1.00 92.31 296 GLY A CA 1
ATOM 2395 C C . GLY A 1 296 ? 27.853 -9.892 -19.007 1.00 92.31 296 GLY A C 1
ATOM 2396 O O . GLY A 1 296 ? 26.700 -10.161 -18.664 1.00 92.31 296 GLY A O 1
ATOM 2397 N N . ALA A 1 297 ? 28.116 -9.252 -20.150 1.00 94.00 297 ALA A N 1
ATOM 2398 C CA . ALA A 1 297 ? 27.084 -8.840 -21.104 1.00 94.00 297 ALA A CA 1
ATOM 2399 C C . ALA A 1 297 ? 26.079 -9.958 -21.484 1.00 94.00 297 ALA A C 1
ATOM 2401 O O . ALA A 1 297 ? 24.890 -9.647 -21.580 1.00 94.00 297 ALA A O 1
ATOM 2402 N N . PRO A 1 298 ? 26.479 -11.244 -21.631 1.00 93.25 298 PRO A N 1
ATOM 2403 C CA . PRO A 1 298 ? 25.540 -12.328 -21.922 1.00 93.25 298 PRO A CA 1
ATOM 2404 C C . PRO A 1 298 ? 24.449 -12.552 -20.869 1.00 93.25 298 PRO A C 1
ATOM 2406 O O . PRO A 1 298 ? 23.354 -12.977 -21.218 1.00 93.25 298 PRO A O 1
ATOM 2409 N N . GLU A 1 299 ? 24.725 -12.291 -19.589 1.00 90.81 299 GLU A N 1
ATOM 2410 C CA . GLU A 1 299 ? 23.744 -12.473 -18.507 1.00 90.81 299 GLU A CA 1
ATOM 2411 C C . GLU A 1 299 ? 22.750 -11.310 -18.447 1.00 90.81 299 GLU A C 1
ATOM 2413 O O . GLU A 1 299 ? 21.566 -11.501 -18.158 1.00 90.81 299 GLU A O 1
ATOM 2418 N N . ILE A 1 300 ? 23.232 -10.104 -18.758 1.00 94.12 300 ILE A N 1
ATOM 2419 C CA . ILE A 1 300 ? 22.429 -8.882 -18.763 1.00 94.12 300 ILE A CA 1
ATOM 2420 C C . ILE A 1 300 ? 21.544 -8.863 -20.009 1.00 94.12 300 ILE A C 1
ATOM 2422 O O . ILE A 1 300 ? 20.322 -8.877 -19.892 1.00 94.12 300 ILE A O 1
ATOM 2426 N N . PHE A 1 301 ? 22.145 -8.879 -21.198 1.00 95.19 301 PHE A N 1
ATOM 2427 C CA . PHE A 1 301 ? 21.438 -8.668 -22.464 1.00 95.19 301 PHE A CA 1
ATOM 2428 C C . PHE A 1 301 ? 20.966 -9.969 -23.114 1.00 95.19 301 PHE A C 1
ATOM 2430 O O . PHE A 1 301 ? 19.945 -9.985 -23.798 1.00 95.19 301 PHE A O 1
ATOM 2437 N N . GLY A 1 302 ? 21.658 -11.078 -22.867 1.00 95.12 302 GLY A N 1
ATOM 2438 C CA . GLY A 1 302 ? 21.378 -12.366 -23.492 1.00 95.12 302 GLY A CA 1
ATOM 2439 C C . GLY A 1 302 ? 22.478 -12.807 -24.443 1.00 95.12 302 GLY A C 1
ATOM 2440 O O . GLY A 1 302 ? 23.460 -12.102 -24.683 1.00 95.12 302 GLY A O 1
ATOM 2441 N N . LYS A 1 303 ? 22.314 -14.009 -24.985 1.00 96.12 303 LYS A N 1
ATOM 2442 C CA . LYS A 1 303 ? 23.271 -14.618 -25.910 1.00 96.12 303 LYS A CA 1
ATOM 2443 C C . LYS A 1 303 ? 22.570 -15.459 -26.958 1.00 96.12 303 LYS A C 1
ATOM 2445 O O . LYS A 1 303 ? 21.552 -16.096 -26.697 1.00 96.12 303 LYS A O 1
ATOM 2450 N N . THR A 1 304 ? 23.167 -15.494 -28.137 1.00 95.94 304 THR A N 1
ATOM 2451 C CA . THR A 1 304 ? 22.751 -16.377 -29.221 1.00 95.94 304 THR A CA 1
ATOM 2452 C C . THR A 1 304 ? 23.355 -17.760 -29.005 1.00 95.94 304 THR A C 1
ATOM 2454 O O . THR A 1 304 ? 24.558 -17.887 -28.776 1.00 95.94 304 THR A O 1
ATOM 2457 N N . LEU A 1 305 ? 22.521 -18.791 -29.060 1.00 94.69 305 LEU A N 1
ATOM 2458 C CA . LEU A 1 305 ? 22.893 -20.190 -28.886 1.00 94.69 305 LEU A CA 1
ATOM 2459 C C . LEU A 1 305 ? 22.375 -21.024 -30.062 1.00 94.69 305 LEU A C 1
ATOM 2461 O O . LEU A 1 305 ? 21.503 -20.594 -30.815 1.00 94.69 305 LEU A O 1
ATOM 2465 N N . LEU A 1 306 ? 22.914 -22.231 -30.207 1.00 95.81 306 LEU A N 1
ATOM 2466 C CA . LEU A 1 306 ? 22.427 -23.228 -31.155 1.00 95.81 306 LEU A CA 1
ATOM 2467 C C . LEU A 1 306 ? 21.637 -24.293 -30.390 1.00 95.81 306 LEU A C 1
ATOM 2469 O O . LEU A 1 306 ? 22.086 -24.765 -29.344 1.00 95.81 306 LEU A O 1
ATOM 2473 N N . ARG A 1 307 ? 20.473 -24.679 -30.909 1.00 92.94 307 ARG A N 1
ATOM 2474 C CA . ARG A 1 307 ? 19.658 -25.787 -30.402 1.00 92.94 307 ARG A CA 1
ATOM 2475 C C . ARG A 1 307 ? 19.467 -26.817 -31.510 1.00 92.94 307 ARG A C 1
ATOM 2477 O O . ARG A 1 307 ? 19.352 -26.462 -32.677 1.00 92.94 307 ARG A O 1
ATOM 2484 N N . ALA A 1 308 ? 19.453 -28.097 -31.153 1.00 92.06 308 ALA A N 1
ATOM 2485 C CA . ALA A 1 308 ? 19.130 -29.156 -32.101 1.00 92.06 308 ALA A CA 1
ATOM 2486 C C . ALA A 1 308 ? 17.622 -29.162 -32.403 1.00 92.06 308 ALA A C 1
ATOM 2488 O O . ALA A 1 308 ? 16.809 -29.109 -31.474 1.00 92.06 308 ALA A O 1
ATOM 2489 N N . THR A 1 309 ? 17.256 -29.249 -33.681 1.00 91.19 309 THR A N 1
ATOM 2490 C CA . THR A 1 309 ? 15.864 -29.418 -34.110 1.00 91.19 309 THR A CA 1
ATOM 2491 C C . THR A 1 309 ? 15.458 -30.898 -34.052 1.00 91.19 309 THR A C 1
ATOM 2493 O O . THR A 1 309 ? 16.320 -31.776 -34.158 1.00 91.19 309 THR A O 1
ATOM 2496 N N . PRO A 1 310 ? 14.154 -31.217 -33.915 1.00 88.19 310 PRO A N 1
ATOM 2497 C CA . PRO A 1 310 ? 13.665 -32.603 -33.926 1.00 88.19 310 PRO A CA 1
ATOM 2498 C C . PRO A 1 310 ? 14.014 -33.380 -35.206 1.00 88.19 310 PRO A C 1
ATOM 2500 O O . PRO A 1 310 ? 14.079 -34.603 -35.188 1.00 88.19 310 PRO A O 1
ATOM 2503 N N . GLU A 1 311 ? 14.261 -32.666 -36.305 1.00 90.69 311 GLU A N 1
ATOM 2504 C CA . GLU A 1 311 ? 14.590 -33.207 -37.630 1.00 90.69 311 GLU A CA 1
ATOM 2505 C C . GLU A 1 311 ? 16.102 -33.450 -37.828 1.00 90.69 311 GLU A C 1
ATOM 2507 O O . GLU A 1 311 ? 16.531 -33.833 -38.913 1.00 90.69 311 GLU A O 1
ATOM 2512 N N . GLY A 1 312 ? 16.924 -33.240 -36.790 1.00 90.81 312 GLY A N 1
ATOM 2513 C CA . GLY A 1 312 ? 18.371 -33.488 -36.830 1.00 90.81 312 GLY A CA 1
ATOM 2514 C C . GLY A 1 312 ? 19.222 -32.322 -37.351 1.00 90.81 312 GLY A C 1
ATOM 2515 O O . GLY A 1 312 ? 20.409 -32.508 -37.611 1.00 90.81 312 GLY A O 1
ATOM 2516 N N . GLY A 1 313 ? 18.646 -31.124 -37.491 1.00 92.69 313 GLY A N 1
ATOM 2517 C CA . GLY A 1 313 ? 19.359 -29.892 -37.838 1.00 92.69 313 GLY A CA 1
ATOM 2518 C C . GLY A 1 313 ? 19.763 -29.059 -36.615 1.00 92.69 313 GLY A C 1
ATOM 2519 O O . GLY A 1 313 ? 19.475 -29.406 -35.470 1.00 92.69 313 GLY A O 1
ATOM 2520 N N . THR A 1 314 ? 20.417 -27.922 -36.857 1.00 94.44 314 THR A N 1
ATOM 2521 C CA . THR A 1 314 ? 20.702 -26.905 -35.831 1.00 94.44 314 THR A CA 1
ATOM 2522 C C . THR A 1 314 ? 19.931 -25.630 -36.134 1.00 94.44 314 THR A C 1
ATOM 2524 O O . THR A 1 314 ? 20.067 -25.081 -37.226 1.00 94.44 314 THR A O 1
ATOM 2527 N N . GLU A 1 315 ? 19.176 -25.129 -35.162 1.00 95.31 315 GLU A N 1
ATOM 2528 C CA . GLU A 1 315 ? 18.551 -23.810 -35.210 1.00 95.31 315 GLU A CA 1
ATOM 2529 C C . GLU A 1 315 ? 19.280 -22.834 -34.283 1.00 95.31 315 GLU A C 1
ATOM 2531 O O . GLU A 1 315 ? 19.692 -23.174 -33.171 1.00 95.31 315 GLU A O 1
ATOM 2536 N N . THR A 1 316 ? 19.439 -21.599 -34.746 1.00 95.19 316 THR A N 1
ATOM 2537 C CA . THR A 1 316 ? 19.961 -20.505 -33.930 1.00 95.19 316 THR A CA 1
ATOM 2538 C C . THR A 1 316 ? 18.816 -19.894 -33.134 1.00 95.19 316 THR A C 1
ATOM 2540 O O . THR A 1 316 ? 17.835 -19.447 -33.724 1.00 95.19 316 THR A O 1
ATOM 2543 N N . TYR A 1 317 ? 18.945 -19.822 -31.810 1.00 94.06 317 TYR A N 1
ATOM 2544 C CA . TYR A 1 317 ? 17.965 -19.169 -30.946 1.00 94.06 317 TYR A CA 1
ATOM 2545 C C . TYR A 1 317 ? 18.629 -18.140 -30.031 1.00 94.06 317 TYR A C 1
ATOM 2547 O O . TYR A 1 317 ? 19.775 -18.290 -29.603 1.00 94.06 317 TYR A O 1
ATOM 2555 N N . PHE A 1 318 ? 17.901 -17.072 -29.724 1.00 94.69 318 PHE A N 1
ATOM 2556 C CA . PHE A 1 318 ? 18.345 -16.065 -28.773 1.00 94.69 318 PHE A CA 1
ATOM 2557 C C . PHE A 1 318 ? 17.835 -16.420 -27.377 1.00 94.69 318 PHE A C 1
ATOM 2559 O O . PHE A 1 318 ? 16.629 -16.538 -27.160 1.00 94.69 318 PHE A O 1
ATOM 2566 N N . GLN A 1 319 ? 18.751 -16.598 -26.428 1.00 94.75 319 GLN A N 1
ATOM 2567 C CA . GLN A 1 319 ? 18.415 -16.709 -25.017 1.00 94.75 319 GLN A CA 1
ATOM 2568 C C . GLN A 1 319 ? 18.437 -15.299 -24.409 1.00 94.75 319 GLN A C 1
ATOM 2570 O O . GLN A 1 319 ? 19.530 -14.736 -24.273 1.00 94.75 319 GLN A O 1
ATOM 2575 N N . PRO A 1 320 ? 17.279 -14.716 -24.041 1.00 93.75 320 PRO A N 1
ATOM 2576 C CA . PRO A 1 320 ? 17.244 -13.386 -23.449 1.00 93.75 320 PRO A CA 1
ATOM 2577 C C . PRO A 1 320 ? 17.957 -13.378 -22.094 1.00 93.75 320 PRO A C 1
ATOM 2579 O O . PRO A 1 320 ? 17.823 -14.310 -21.297 1.00 93.75 320 PRO A O 1
ATOM 2582 N N . GLY A 1 321 ? 18.727 -12.319 -21.846 1.00 94.12 321 GLY A N 1
ATOM 2583 C CA . GLY A 1 321 ? 19.292 -12.032 -20.529 1.00 94.12 321 GLY A CA 1
ATOM 2584 C C . GLY A 1 321 ? 18.252 -11.399 -19.606 1.00 94.12 321 GLY A C 1
ATOM 2585 O O . GLY A 1 321 ? 17.120 -11.132 -20.015 1.00 94.12 321 GLY A O 1
ATOM 2586 N N . ARG A 1 322 ? 18.636 -11.127 -18.356 1.00 94.06 322 ARG A N 1
ATOM 2587 C CA . ARG A 1 322 ? 17.718 -10.578 -17.340 1.00 94.06 322 ARG A CA 1
ATOM 2588 C C . ARG A 1 322 ? 17.146 -9.214 -17.721 1.00 94.06 322 ARG A C 1
ATOM 2590 O O . ARG A 1 322 ? 15.957 -8.983 -17.533 1.00 94.06 322 ARG A O 1
ATOM 2597 N N . TYR A 1 323 ? 17.967 -8.335 -18.298 1.00 94.19 323 TYR A N 1
ATOM 2598 C CA . TYR A 1 323 ? 17.531 -7.013 -18.757 1.00 94.19 323 TYR A CA 1
ATOM 2599 C C . TYR A 1 323 ? 16.473 -7.139 -19.857 1.00 94.19 323 TYR A C 1
ATOM 2601 O O . TYR A 1 323 ? 15.410 -6.529 -19.778 1.00 94.19 323 TYR A O 1
ATOM 2609 N N . THR A 1 324 ? 16.746 -7.977 -20.858 1.00 93.69 324 THR A N 1
ATOM 2610 C CA . THR A 1 324 ? 15.858 -8.176 -22.009 1.00 93.69 324 THR A CA 1
ATOM 2611 C C . THR A 1 324 ? 14.541 -8.818 -21.586 1.00 93.69 324 THR A C 1
ATOM 2613 O O . THR A 1 324 ? 13.478 -8.313 -21.930 1.00 93.69 324 THR A O 1
ATOM 2616 N N . ALA A 1 325 ? 14.598 -9.849 -20.738 1.00 92.00 325 ALA A N 1
ATOM 2617 C CA . ALA A 1 325 ? 13.405 -10.476 -20.178 1.00 92.00 325 ALA A CA 1
ATOM 2618 C C . ALA A 1 325 ? 12.561 -9.494 -19.343 1.00 92.00 325 ALA A C 1
ATOM 2620 O O . ALA A 1 325 ? 11.333 -9.526 -19.415 1.00 92.00 325 ALA A O 1
ATOM 2621 N N . ALA A 1 326 ? 13.197 -8.604 -18.572 1.00 93.12 326 ALA A N 1
ATOM 2622 C CA . ALA A 1 326 ? 12.493 -7.584 -17.798 1.00 93.12 326 ALA A CA 1
ATOM 2623 C C . ALA A 1 326 ? 11.788 -6.558 -18.697 1.00 93.12 326 ALA A C 1
ATOM 2625 O O . ALA A 1 326 ? 10.640 -6.207 -18.421 1.00 93.12 326 ALA A O 1
ATOM 2626 N N . ILE A 1 327 ? 12.431 -6.121 -19.787 1.00 91.69 327 ILE A N 1
ATOM 2627 C CA . ILE A 1 327 ? 11.809 -5.240 -20.786 1.00 91.69 327 ILE A CA 1
ATOM 2628 C C . ILE A 1 327 ? 10.594 -5.910 -21.419 1.00 91.69 327 ILE A C 1
ATOM 2630 O O . ILE A 1 327 ? 9.519 -5.310 -21.432 1.00 91.69 327 ILE A O 1
ATOM 2634 N N . ASP A 1 328 ? 10.750 -7.145 -21.897 1.00 90.31 328 ASP A N 1
ATOM 2635 C CA . ASP A 1 328 ? 9.677 -7.883 -22.568 1.00 90.31 328 ASP A CA 1
ATOM 2636 C C . ASP A 1 328 ? 8.478 -8.103 -21.630 1.00 90.31 328 ASP A C 1
ATOM 2638 O O . ASP A 1 328 ? 7.324 -8.019 -22.048 1.00 90.31 328 ASP A O 1
ATOM 2642 N N . ALA A 1 329 ? 8.745 -8.321 -20.338 1.00 88.25 329 ALA A N 1
ATOM 2643 C CA . ALA A 1 329 ? 7.727 -8.475 -19.301 1.00 88.25 329 ALA A CA 1
ATOM 2644 C C . ALA A 1 329 ? 7.179 -7.144 -18.743 1.00 88.25 329 ALA A C 1
ATOM 2646 O O . ALA A 1 329 ? 6.290 -7.164 -17.888 1.00 88.25 329 ALA A O 1
ATOM 2647 N N . GLY A 1 330 ? 7.719 -5.991 -19.157 1.00 88.19 330 GLY A N 1
ATOM 2648 C CA . GLY A 1 330 ? 7.367 -4.684 -18.593 1.00 88.19 330 GLY A CA 1
ATOM 2649 C C . GLY A 1 330 ? 7.651 -4.562 -17.089 1.00 88.19 330 GLY A C 1
ATOM 2650 O O . GLY A 1 330 ? 6.933 -3.853 -16.378 1.00 88.19 330 GLY A O 1
ATOM 2651 N N . ARG A 1 331 ? 8.661 -5.285 -16.590 1.00 90.44 331 ARG A N 1
ATOM 2652 C CA . ARG A 1 331 ? 9.058 -5.333 -15.177 1.00 90.44 331 ARG A CA 1
ATOM 2653 C C . ARG A 1 331 ? 10.088 -4.248 -14.858 1.00 90.44 331 ARG A C 1
ATOM 2655 O O . ARG A 1 331 ? 11.004 -4.033 -15.652 1.00 90.44 331 ARG A O 1
ATOM 2662 N N . PRO A 1 332 ? 9.996 -3.589 -13.689 1.00 91.69 332 PRO A N 1
ATOM 2663 C CA . PRO A 1 332 ? 11.062 -2.715 -13.220 1.00 91.69 332 PRO A CA 1
ATOM 2664 C C . PRO A 1 332 ? 12.345 -3.513 -13.032 1.00 91.69 332 PRO A C 1
ATOM 2666 O O . PRO A 1 332 ? 12.307 -4.660 -12.583 1.00 91.69 332 PRO A O 1
ATOM 2669 N N . LEU A 1 333 ? 13.470 -2.881 -13.335 1.00 94.50 333 LEU A N 1
ATOM 2670 C CA . LEU A 1 333 ? 14.786 -3.478 -13.203 1.00 94.50 333 LEU A CA 1
ATOM 2671 C C . LEU A 1 333 ? 15.603 -2.704 -12.173 1.00 94.50 333 LEU A C 1
ATOM 2673 O O . LEU A 1 333 ? 15.700 -1.479 -12.246 1.00 94.50 333 LEU A O 1
ATOM 2677 N N . ILE A 1 334 ? 16.210 -3.427 -11.238 1.00 95.19 334 ILE A N 1
ATOM 2678 C CA . ILE A 1 334 ? 17.125 -2.881 -10.237 1.00 95.19 334 ILE A CA 1
ATOM 2679 C C . ILE A 1 334 ? 18.514 -3.454 -10.501 1.00 95.19 334 ILE A C 1
ATOM 2681 O O . ILE A 1 334 ? 18.689 -4.671 -10.556 1.00 95.19 334 ILE A O 1
ATOM 2685 N N . PHE A 1 335 ? 19.496 -2.568 -10.637 1.00 92.94 335 PHE A N 1
ATOM 2686 C CA . PHE A 1 335 ? 20.910 -2.924 -10.585 1.00 92.94 335 PHE A CA 1
ATOM 2687 C C . PHE A 1 335 ? 21.421 -2.654 -9.170 1.00 92.94 335 PHE A C 1
ATOM 2689 O O . PHE A 1 335 ? 21.291 -1.525 -8.693 1.00 92.94 335 PHE A O 1
ATOM 2696 N N . ASP A 1 336 ? 21.950 -3.690 -8.519 1.00 89.81 336 ASP A N 1
ATOM 2697 C CA . ASP A 1 336 ? 22.491 -3.658 -7.149 1.00 89.81 336 ASP A CA 1
ATOM 2698 C C . ASP A 1 336 ? 23.968 -4.055 -7.142 1.00 89.81 336 ASP A C 1
ATOM 2700 O O . ASP A 1 336 ? 24.289 -5.096 -7.769 1.00 89.81 336 ASP A O 1
#

Mean predicted aligned error: 11.03 Å

Foldseek 3Di:
DDDDDDDDDDDDPPPPPPPPPPPVPPVLVVLLVVLLVLLVVLVVLVVVLVVLVLDPPPPPPPPPPDPPPDPPPPDDPDDDPPQDLVSCLVCLLVLVLVVVDDDDDPPPDVPSVVVSVVSVVSSVVSVVSNVVCPPPPSHDVVSVVVSVLVVLLVSLLVSLVSLVNVLLVLLLVLLCLLQVCLPVDDPVNVVSVVSSVVSVVSSVVSLVCQCPPPSRVVSSVVSLVVQQVSCCVPLVDGCDVVLVVVLVVVSVCVSNVHDDDDDDDPPPCPVSSCQVSQCSRVVDGAQEDEDDPPDDPCQQANDWDWDADPVGDIDIDTDGHSNRVCVSVVGHYHYD

Solvent-accessible surface area (backbone atoms only — not comparable to full-atom values): 20114 Å² total; per-residue (Å²): 132,86,82,88,84,83,86,78,91,75,84,71,79,80,71,80,72,76,75,70,74,78,71,73,52,71,67,60,58,53,50,44,50,51,46,51,50,43,51,50,52,43,52,53,50,51,52,48,48,52,49,70,67,63,53,72,81,77,76,82,69,81,72,71,89,80,73,79,79,69,83,75,78,73,74,83,74,77,84,69,82,80,72,50,74,64,55,50,52,50,29,48,72,73,61,48,35,67,79,73,49,82,76,77,80,87,81,83,51,72,69,63,52,50,51,51,52,50,50,53,53,50,46,57,48,40,51,56,53,50,57,74,53,68,83,52,86,83,52,61,66,64,63,54,52,52,52,53,51,48,54,48,29,52,52,44,36,53,40,51,52,32,49,50,55,49,48,51,50,49,52,30,53,51,43,52,51,40,46,73,39,68,82,65,72,51,74,68,54,50,52,51,52,52,52,49,52,55,47,51,53,51,49,51,52,43,52,49,50,40,50,68,31,88,89,36,20,68,33,39,52,52,40,53,52,51,48,37,54,49,26,40,71,76,62,64,42,51,84,42,79,74,47,46,56,54,52,54,56,50,48,55,38,46,33,72,71,46,89,83,83,90,83,77,72,84,93,73,50,65,67,44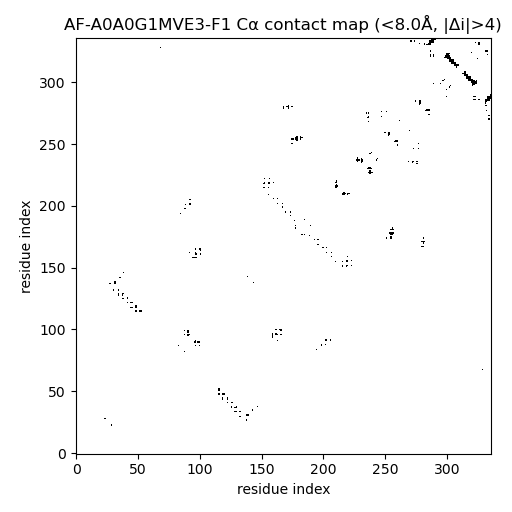,51,53,43,50,50,31,27,63,57,70,74,41,74,44,45,74,47,72,70,49,101,78,65,46,67,49,57,41,58,24,44,79,46,78,43,78,42,99,87,76,49,76,43,81,44,77,46,69,8,57,56,44,48,23,59,78,68,72,40,53,76,44,83,87

Nearest PDB structures (foldseek):
  4tx5-assembly1_A  TM=2.266E-01  e=5.733E+00  Homo sapiens
  7ewm-assembly1_B  TM=1.794E-01  e=5.198E+00  Saccharomyces cerevisiae S288C
  8auw-assembly1_D  TM=1.871E-01  e=9.820E+00  Homo sapiens

pLDDT: mean 82.23, std 17.9, range [31.22, 97.12]

Sequence (336 aa):
MSPERRSPEGSLPLSETRAAELVESPSAMDDAVRFHDAVTEWLDLSRELEQETRQPKTETSEEKPGRIWGLERREPKQAVPKATLQDKINAISVGQVGDLLPRATAEKSKVRDERILTLEARLAELDREIARYKDRPDLRPEVRAEFKKERRFQQVGRELDNLETYEDELDRREFELLKTRKGKLGSTDRTILQNSAALHETIQNRVTALETGPETALAARLHELARYRDGLVRDRFAETPSRKKYLEMIRRLWEEGKNVFLTGATGTGKTELFIYLAKKLYGQPPEIIRGSERTGAPEIFGKTLLRATPEGGTETYFQPGRYTAAIDAGRPLIFD